Protein AF-A0A968J4A1-F1 (afdb_monomer)

Radius of gyration: 17.64 Å; Cα contact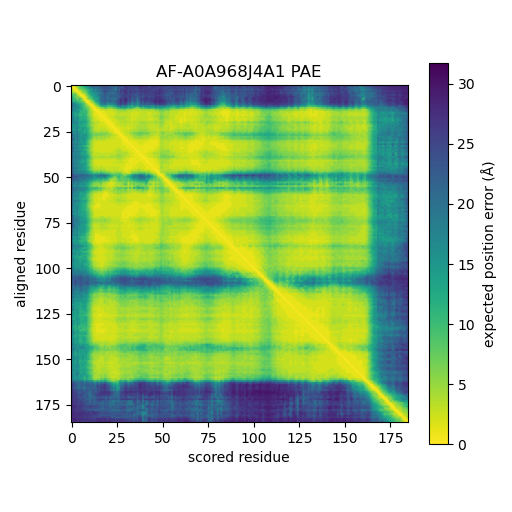s (8 Å, |Δi|>4): 234; chains: 1; bounding box: 52×36×44 Å

Mean predicted aligned error: 10.13 Å

Sequence (185 aa):
MLSPRAEWGGDRHPLVLNTQPALIWRGELGRVELADESTGRIVWSQRVMDKGPLLLSGATLVPGRQYTWLAYDANDLLVHAMAFQVLGGEMRQRMLSLLAERRSEKRSAEPSASESEIQAWERVRHLSQNQLWADVLQEAYRMERPSPSLSRFRQDLEQSLCGDRPPRFSRPLSRALVRSALTKP

pLDDT: mean 76.8, std 19.93, range [27.19, 95.69]

Solvent-accessible surface area (backbone atoms only — not comparable to full-atom values): 11066 Å² total; per-residue (Å²): 135,91,67,80,82,78,77,82,79,62,103,65,65,52,46,25,73,53,43,49,50,49,48,74,61,79,85,85,49,31,32,40,35,33,28,35,64,90,75,53,42,75,73,42,76,45,72,46,87,69,98,61,54,69,44,70,46,90,48,81,52,62,63,59,40,47,34,30,43,37,33,17,30,83,84,71,46,80,76,47,76,49,60,31,31,30,43,32,71,68,66,36,51,52,52,53,49,58,55,48,52,62,51,62,78,65,63,55,98,74,65,50,76,68,54,52,51,53,55,40,53,52,49,31,52,57,30,51,77,69,59,18,54,44,45,24,49,49,54,64,63,68,50,94,78,60,54,74,67,54,48,49,50,49,52,52,48,52,48,70,76,62,42,100,64,81,81,79,82,87,68,82,78,59,75,66,55,65,57,61,77,73,63,76,136

Nearest PDB structures (foldseek):
  4mzr-assembly1_B  TM=3.279E-01  e=2.176E-01  Homo sapiens
  7v97-assembly4_D  TM=3.575E-01  e=5.463E-01  Homo sapiens
  2rmn-assembly1_A  TM=3.524E-01  e=1.458E+00  Homo sapiens
  8iff-assembly1_B  TM=1.863E-01  e=1.073E+00  Arabidopsis thaliana

Secondary structure (DSSP, 8-state):
---GGGS--SS-PPEE--SS-EEE--S--SEEEEEETTTTEEEEEEE--S--SEEE--S-PPTT-EEEEEEE-TTS-EEEEEEEEE--HHHHHHHHHHHHHHHHHT--SS--HHHHHHHHHHHHHHHHHTT-HHHHHHHHHT-SS--HHHHHHHHHHHHHHH-S------SPPPHHHHHHSS---

Structure (mmCIF, N/CA/C/O backbone):
data_AF-A0A968J4A1-F1
#
_entry.id   AF-A0A968J4A1-F1
#
loop_
_atom_site.group_PDB
_atom_site.id
_atom_site.type_symbol
_atom_site.label_atom_id
_atom_site.label_alt_id
_atom_site.label_comp_id
_atom_site.label_asym_id
_atom_site.label_entity_id
_atom_site.label_seq_id
_atom_site.pdbx_PDB_ins_code
_atom_site.Cartn_x
_atom_site.Cartn_y
_atom_site.Cartn_z
_atom_site.occupancy
_atom_site.B_iso_or_equiv
_atom_site.auth_seq_id
_atom_site.auth_comp_id
_atom_site.auth_asym_id
_atom_site.auth_atom_id
_atom_site.pdbx_PDB_model_num
ATOM 1 N N . MET A 1 1 ? 22.705 -7.795 -0.600 1.00 27.19 1 MET A N 1
ATOM 2 C CA . MET A 1 1 ? 21.453 -8.560 -0.770 1.00 27.19 1 MET A CA 1
ATOM 3 C C . MET A 1 1 ? 20.525 -8.117 0.356 1.00 27.19 1 MET A C 1
ATOM 5 O O . MET A 1 1 ? 20.777 -8.470 1.497 1.00 27.19 1 MET A O 1
ATOM 9 N N . LEU A 1 2 ? 19.586 -7.205 0.084 1.00 31.02 2 LEU A N 1
ATOM 10 C CA . LEU A 1 2 ? 18.677 -6.670 1.107 1.00 31.02 2 LEU A CA 1
ATOM 11 C C . LEU A 1 2 ? 17.545 -7.684 1.281 1.00 31.02 2 LEU A C 1
ATOM 13 O O . LEU A 1 2 ? 16.684 -7.795 0.417 1.00 31.02 2 LEU A O 1
ATOM 17 N N . SER A 1 3 ? 17.620 -8.493 2.336 1.00 27.34 3 SER A N 1
ATOM 18 C CA . SER A 1 3 ? 16.594 -9.485 2.650 1.00 27.34 3 SER A CA 1
ATOM 19 C C . SER A 1 3 ? 15.497 -8.801 3.471 1.00 27.34 3 SER A C 1
ATOM 21 O O . SER A 1 3 ? 15.806 -8.304 4.555 1.00 27.34 3 SER A O 1
ATOM 23 N N . PRO A 1 4 ? 14.232 -8.765 3.015 1.00 37.78 4 PRO A N 1
ATOM 24 C CA . PRO A 1 4 ? 13.167 -8.026 3.695 1.00 37.78 4 PRO A CA 1
ATOM 25 C C . PRO A 1 4 ? 12.853 -8.546 5.103 1.00 37.78 4 PRO A C 1
ATOM 27 O O . PRO A 1 4 ? 12.205 -7.864 5.877 1.00 37.78 4 PRO A O 1
ATOM 30 N N . ARG A 1 5 ? 13.293 -9.757 5.457 1.00 35.16 5 ARG A N 1
ATOM 31 C CA . ARG A 1 5 ? 12.788 -10.527 6.603 1.00 35.16 5 ARG A CA 1
ATOM 32 C C . ARG A 1 5 ? 13.166 -9.994 7.995 1.00 35.16 5 ARG A C 1
ATOM 34 O O . ARG A 1 5 ? 12.530 -10.398 8.961 1.00 35.16 5 ARG A O 1
ATOM 41 N N . ALA A 1 6 ? 14.189 -9.148 8.119 1.00 30.20 6 ALA A N 1
ATOM 42 C CA . ALA A 1 6 ? 14.772 -8.785 9.420 1.00 30.20 6 ALA A CA 1
ATOM 43 C C . ALA A 1 6 ? 14.120 -7.568 10.109 1.00 30.20 6 ALA A C 1
ATOM 45 O O . ALA A 1 6 ? 14.329 -7.374 11.301 1.00 30.20 6 ALA A O 1
ATOM 46 N N . GLU A 1 7 ? 13.321 -6.766 9.398 1.00 36.09 7 GLU A N 1
ATOM 47 C CA . GLU A 1 7 ? 12.904 -5.433 9.881 1.00 36.09 7 GLU A CA 1
ATOM 48 C C . GLU A 1 7 ? 11.422 -5.328 10.282 1.00 36.09 7 GLU A C 1
ATOM 50 O O . GLU A 1 7 ? 10.957 -4.267 10.681 1.00 36.09 7 GLU A O 1
ATOM 55 N N . TRP A 1 8 ? 10.680 -6.438 10.243 1.00 48.16 8 TRP A N 1
ATOM 56 C CA . TRP A 1 8 ? 9.240 -6.487 10.558 1.00 48.16 8 TRP A CA 1
ATOM 57 C C . TRP A 1 8 ? 8.949 -6.684 12.058 1.00 48.16 8 TRP A C 1
ATOM 59 O O . TRP A 1 8 ? 7.804 -6.903 12.447 1.00 48.16 8 TRP A O 1
ATOM 69 N N . GLY A 1 9 ? 9.985 -6.656 12.904 1.00 33.44 9 GLY A N 1
ATOM 70 C CA . GLY A 1 9 ? 9.908 -6.907 14.344 1.00 33.44 9 GLY A CA 1
ATOM 71 C C . GLY A 1 9 ? 10.102 -5.640 15.173 1.00 33.44 9 GLY A C 1
ATOM 72 O O . GLY A 1 9 ? 11.205 -5.362 15.633 1.00 33.44 9 GLY A O 1
ATOM 73 N N . GLY A 1 10 ? 9.024 -4.895 15.392 1.00 35.62 10 GLY A N 1
ATOM 74 C CA . GLY A 1 10 ? 8.938 -3.825 16.384 1.00 35.62 10 GLY A CA 1
ATOM 75 C C . GLY A 1 10 ? 7.514 -3.280 16.436 1.00 35.62 10 GLY A C 1
ATOM 76 O O . GLY A 1 10 ? 6.835 -3.291 15.417 1.00 35.62 10 GLY A O 1
ATOM 77 N N . ASP A 1 11 ? 7.060 -2.813 17.599 1.00 45.50 11 ASP A N 1
ATOM 78 C CA . ASP A 1 11 ? 5.698 -2.330 17.913 1.00 45.50 11 ASP A CA 1
ATOM 79 C C . ASP A 1 11 ? 5.214 -1.087 17.114 1.00 45.50 11 ASP A C 1
ATOM 81 O O . ASP A 1 11 ? 4.488 -0.237 17.634 1.00 45.50 11 ASP A O 1
ATOM 85 N N . ARG A 1 12 ? 5.629 -0.914 15.854 1.00 58.12 12 ARG A N 1
ATOM 86 C CA . ARG A 1 12 ? 5.319 0.247 15.014 1.00 58.12 12 ARG A CA 1
ATOM 87 C C . ARG A 1 12 ? 4.441 -0.171 13.838 1.00 58.12 12 ARG A C 1
ATOM 89 O O . ARG A 1 12 ? 4.786 -1.074 13.085 1.00 58.12 12 ARG A O 1
ATOM 96 N N . HIS A 1 13 ? 3.311 0.514 13.677 1.00 74.31 13 HIS A N 1
ATOM 97 C CA . HIS A 1 13 ? 2.453 0.377 12.501 1.00 74.31 13 HIS A CA 1
ATOM 98 C C . HIS A 1 13 ? 3.244 0.706 11.222 1.00 74.31 13 HIS A C 1
ATOM 100 O O . HIS A 1 13 ? 4.021 1.668 11.242 1.00 74.31 13 HIS A O 1
ATOM 106 N N . PRO A 1 14 ? 3.038 -0.030 10.112 1.00 86.75 14 PRO A N 1
ATOM 107 C CA . PRO A 1 14 ? 3.578 0.333 8.810 1.00 86.75 14 PRO A CA 1
ATOM 108 C C . PRO A 1 14 ? 3.298 1.800 8.467 1.00 86.75 14 PRO A C 1
ATOM 110 O O . PRO A 1 14 ? 2.195 2.310 8.687 1.00 86.75 14 PRO A O 1
ATOM 113 N N . LEU A 1 15 ? 4.308 2.474 7.922 1.00 91.50 15 LEU A N 1
ATOM 114 C CA . LEU A 1 15 ? 4.208 3.855 7.463 1.00 91.50 15 LEU A CA 1
ATOM 115 C C . LEU A 1 15 ? 3.952 3.878 5.958 1.00 91.50 15 LEU A C 1
ATOM 117 O O . LEU A 1 15 ? 4.540 3.098 5.210 1.00 91.50 15 LEU A O 1
ATOM 121 N N . VAL A 1 16 ? 3.091 4.795 5.522 1.00 92.69 16 VAL A N 1
ATOM 122 C CA . VAL A 1 16 ? 2.756 4.977 4.107 1.00 92.69 16 VAL A CA 1
ATOM 123 C C . VAL A 1 16 ? 2.890 6.443 3.722 1.00 92.69 16 VAL A C 1
ATOM 125 O O . VAL A 1 16 ? 2.359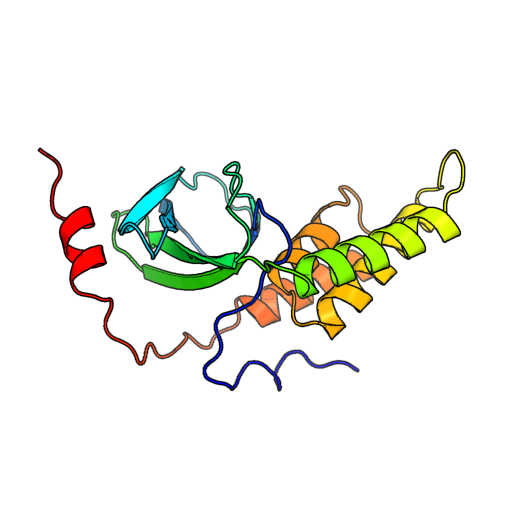 7.323 4.396 1.00 92.69 16 VAL A O 1
ATOM 128 N N . LEU A 1 17 ? 3.600 6.736 2.638 1.00 93.50 17 LEU A N 1
ATOM 129 C CA . LEU A 1 17 ? 3.745 8.095 2.125 1.00 93.50 17 LEU A CA 1
ATOM 130 C C . LEU A 1 17 ? 2.558 8.493 1.239 1.00 93.50 17 LEU A C 1
ATOM 132 O O . LEU A 1 17 ? 2.084 9.629 1.318 1.00 93.50 17 LEU A O 1
ATOM 136 N N . ASN A 1 18 ? 2.056 7.592 0.403 1.00 90.94 18 ASN A N 1
ATOM 137 C CA . ASN A 1 18 ? 0.960 7.878 -0.504 1.00 90.94 18 ASN A CA 1
ATOM 138 C C . ASN A 1 18 ? -0.356 8.043 0.269 1.00 90.94 18 ASN A C 1
ATOM 140 O O . ASN A 1 18 ? -0.701 7.265 1.156 1.00 90.94 18 ASN A O 1
ATOM 144 N N . THR A 1 19 ? -1.113 9.076 -0.085 1.00 93.00 19 THR A N 1
ATOM 145 C CA . THR A 1 19 ? -2.461 9.306 0.439 1.00 93.00 19 THR A CA 1
ATOM 146 C C . THR A 1 19 ? -3.499 8.397 -0.205 1.00 93.00 19 THR A C 1
ATOM 148 O O . THR A 1 19 ? -4.624 8.374 0.258 1.00 93.00 19 THR A O 1
ATOM 151 N N . GLN A 1 20 ? -3.160 7.657 -1.255 1.00 91.44 20 GLN A N 1
ATOM 152 C CA . GLN A 1 20 ? -4.000 6.618 -1.850 1.00 91.44 20 GLN A CA 1
ATOM 153 C C . GLN A 1 20 ? -3.255 5.286 -1.748 1.00 91.44 20 GLN A C 1
ATOM 155 O O . GLN A 1 20 ? -2.664 4.855 -2.735 1.00 91.44 20 GLN A O 1
ATOM 160 N N . PRO A 1 21 ? -3.153 4.684 -0.549 1.00 88.75 21 PRO A N 1
ATOM 161 C CA . PRO A 1 21 ? -2.364 3.479 -0.319 1.00 88.75 21 PRO A CA 1
ATOM 162 C C . PRO A 1 21 ? -2.856 2.286 -1.140 1.00 88.75 21 PRO A C 1
ATOM 164 O O . PRO A 1 21 ? -4.025 2.188 -1.518 1.00 88.75 21 PRO A O 1
ATOM 167 N N . ALA A 1 22 ? -1.934 1.355 -1.381 1.00 87.75 22 ALA A N 1
ATOM 168 C CA . ALA A 1 22 ? -2.232 0.100 -2.041 1.00 87.75 22 ALA A CA 1
ATOM 169 C C . ALA A 1 22 ? -2.239 -1.028 -1.023 1.00 87.75 22 ALA A C 1
ATOM 171 O O . ALA A 1 22 ? -1.423 -1.046 -0.099 1.00 87.75 22 ALA A O 1
ATOM 172 N N . LEU A 1 23 ? -3.127 -1.984 -1.243 1.00 88.19 23 LEU A N 1
ATOM 173 C CA . LEU A 1 23 ? -3.147 -3.256 -0.553 1.00 88.19 23 LEU A CA 1
ATOM 174 C C . LEU A 1 23 ? -2.705 -4.341 -1.529 1.00 88.19 23 LEU A C 1
ATOM 176 O O . LEU A 1 23 ? -3.210 -4.400 -2.649 1.00 88.19 23 LEU A O 1
ATOM 180 N N . ILE A 1 24 ? -1.785 -5.196 -1.083 1.00 86.75 24 ILE A N 1
ATOM 181 C CA . ILE A 1 24 ? -1.479 -6.456 -1.755 1.00 86.75 24 ILE A CA 1
ATOM 182 C C . ILE A 1 24 ? -2.097 -7.621 -0.995 1.00 86.75 24 ILE A C 1
ATOM 184 O O . ILE A 1 24 ? -2.083 -7.623 0.237 1.00 86.75 24 ILE A O 1
ATOM 188 N N . TRP A 1 25 ? -2.639 -8.603 -1.710 1.00 85.50 25 TRP A N 1
ATOM 189 C CA . TRP A 1 25 ? -3.164 -9.817 -1.093 1.00 85.50 25 TRP A CA 1
ATOM 190 C C . TRP A 1 25 ? -2.934 -11.049 -1.964 1.00 85.50 25 TRP A C 1
ATOM 192 O O . TRP A 1 25 ? -2.644 -10.966 -3.158 1.00 85.50 25 TRP A O 1
ATOM 202 N N . ARG A 1 26 ? -3.083 -12.215 -1.336 1.00 80.00 26 ARG A N 1
ATOM 203 C CA . ARG A 1 26 ? -3.069 -13.522 -1.987 1.00 80.00 26 ARG A CA 1
ATOM 204 C C . ARG A 1 26 ? -4.257 -14.333 -1.477 1.00 80.00 26 ARG A C 1
ATOM 206 O O . ARG A 1 26 ? -4.573 -14.277 -0.292 1.00 80.00 26 ARG A O 1
ATOM 213 N N . GLY A 1 27 ? -4.882 -15.096 -2.367 1.00 80.00 27 GLY A N 1
ATOM 214 C CA . GLY A 1 27 ? -6.096 -15.855 -2.068 1.00 80.00 27 GLY A CA 1
ATOM 215 C C . GLY A 1 27 ? -7.368 -15.104 -2.453 1.00 80.00 27 GLY A C 1
ATOM 216 O O . GLY A 1 27 ? -7.327 -14.122 -3.196 1.00 80.00 27 GLY A O 1
ATOM 217 N N . GLU A 1 28 ? -8.503 -15.603 -1.977 1.00 82.62 28 GLU A N 1
ATOM 218 C CA . GLU A 1 28 ? -9.819 -15.066 -2.313 1.00 82.62 28 GLU A CA 1
ATOM 219 C C . GLU A 1 28 ? -10.291 -14.090 -1.232 1.00 82.62 28 GLU A C 1
ATOM 221 O O . GLU A 1 28 ? -10.274 -14.404 -0.043 1.00 82.62 28 GLU A O 1
ATOM 226 N N . LEU A 1 29 ? -10.712 -12.901 -1.662 1.00 88.00 29 LEU A N 1
ATOM 227 C CA . LEU A 1 29 ? -11.368 -11.897 -0.830 1.00 88.00 29 LEU A CA 1
ATOM 228 C C . LEU A 1 29 ? -12.726 -11.583 -1.450 1.00 88.00 29 LEU A C 1
ATOM 230 O O . LEU A 1 29 ? -12.836 -11.502 -2.669 1.00 88.00 29 LEU A O 1
ATOM 234 N N . GLY A 1 30 ? -13.744 -11.382 -0.617 1.00 90.50 30 GLY A N 1
ATOM 235 C CA . GLY A 1 30 ? -15.054 -10.903 -1.058 1.00 90.50 30 GLY A CA 1
ATOM 236 C C . GLY A 1 30 ? -15.152 -9.378 -1.024 1.00 90.50 30 GLY A C 1
ATOM 237 O O . GLY A 1 30 ? -15.691 -8.752 -1.942 1.00 90.50 30 GLY A O 1
ATOM 238 N N . ARG A 1 31 ? -14.601 -8.749 0.020 1.00 92.75 31 ARG A N 1
ATOM 239 C CA . ARG A 1 31 ? -14.638 -7.293 0.209 1.00 92.75 31 ARG A CA 1
ATOM 240 C C . ARG A 1 31 ? -13.406 -6.800 0.951 1.00 92.75 31 ARG A C 1
ATOM 242 O O . ARG A 1 31 ? -12.905 -7.465 1.852 1.00 92.75 31 ARG A O 1
ATOM 249 N N . VAL A 1 32 ? -12.965 -5.597 0.611 1.00 93.31 32 VAL A N 1
ATOM 250 C CA . VAL A 1 32 ? -11.973 -4.850 1.379 1.00 93.31 32 VAL A CA 1
ATOM 251 C C . VAL A 1 32 ? -12.557 -3.499 1.755 1.00 93.31 32 VAL A C 1
ATOM 253 O O . VAL A 1 32 ? -13.199 -2.837 0.941 1.00 93.31 32 VAL A O 1
ATOM 256 N N . GLU A 1 33 ? -12.322 -3.087 2.992 1.00 95.06 33 GLU A N 1
ATOM 257 C CA . GLU A 1 33 ? -12.721 -1.789 3.514 1.00 95.06 33 GLU A CA 1
ATOM 258 C C . GLU A 1 33 ? -11.540 -1.074 4.151 1.00 95.06 33 GLU A C 1
ATOM 260 O O . GLU A 1 33 ? -10.587 -1.693 4.622 1.00 95.06 33 GLU A O 1
ATOM 265 N N . LEU A 1 34 ? -11.628 0.248 4.179 1.00 95.12 34 LEU A N 1
ATOM 266 C CA . LEU A 1 34 ? -10.669 1.109 4.836 1.00 95.12 34 LEU A CA 1
ATOM 267 C C . LEU A 1 34 ? -11.383 1.912 5.915 1.00 95.12 34 LEU A C 1
ATOM 269 O O . LEU A 1 34 ? -12.310 2.671 5.621 1.00 95.12 34 LEU A O 1
ATOM 273 N N . ALA A 1 35 ? -10.939 1.754 7.156 1.00 95.12 35 ALA A N 1
ATOM 274 C CA . ALA A 1 35 ? -11.481 2.452 8.311 1.00 95.12 35 ALA A CA 1
ATOM 275 C C . ALA A 1 35 ? -10.534 3.566 8.769 1.00 95.12 35 ALA A C 1
ATOM 277 O O . ALA A 1 35 ? -9.326 3.360 8.850 1.00 95.12 35 ALA A O 1
ATOM 278 N N . ASP A 1 36 ? -11.077 4.737 9.098 1.00 94.81 36 ASP A N 1
ATOM 279 C CA . ASP A 1 36 ? -10.355 5.788 9.822 1.00 94.81 36 ASP A CA 1
ATOM 280 C C . ASP A 1 36 ? -10.398 5.472 11.321 1.00 94.81 36 ASP A C 1
ATOM 282 O O . ASP A 1 36 ? -11.471 5.503 11.929 1.00 94.81 36 ASP A O 1
ATOM 286 N N . GLU A 1 37 ? -9.244 5.190 11.930 1.00 91.75 37 GLU A N 1
ATOM 287 C CA . GLU A 1 37 ? -9.181 4.744 13.328 1.00 91.75 37 GLU A CA 1
ATOM 288 C C . GLU A 1 37 ? -9.631 5.814 14.323 1.00 91.75 37 GLU A C 1
ATOM 290 O O . GLU A 1 37 ? -10.171 5.492 15.381 1.00 91.75 37 GLU A O 1
ATOM 295 N N . SER A 1 38 ? -9.463 7.093 13.981 1.00 89.94 38 SER A N 1
ATOM 296 C CA . SER A 1 38 ? -9.843 8.188 14.876 1.00 89.94 38 SER A CA 1
ATOM 297 C C . SER A 1 38 ? -11.355 8.384 14.959 1.00 89.94 38 SER A C 1
ATOM 299 O O . SER A 1 38 ? -11.859 8.874 15.967 1.00 89.94 38 SER A O 1
ATOM 301 N N . THR A 1 39 ? -12.085 8.002 13.907 1.00 92.69 39 THR A N 1
ATOM 302 C CA . THR A 1 39 ? -13.549 8.156 13.841 1.00 92.69 39 THR A CA 1
ATOM 303 C C . THR A 1 39 ? -14.302 6.830 13.908 1.00 92.69 39 THR A C 1
ATOM 305 O O . THR A 1 39 ? -15.509 6.829 14.140 1.00 92.69 39 THR A O 1
ATOM 308 N N . GLY A 1 40 ? -13.621 5.705 13.673 1.00 89.94 40 GLY A N 1
ATOM 309 C CA . GLY A 1 40 ? -14.225 4.381 13.523 1.00 89.94 40 GLY A CA 1
ATOM 310 C C . GLY A 1 40 ? -15.087 4.221 12.264 1.00 89.94 40 GLY A C 1
ATOM 311 O O . GLY A 1 40 ? -15.821 3.238 12.152 1.00 89.94 40 GLY A O 1
ATOM 312 N N . ARG A 1 41 ? -15.052 5.188 11.335 1.00 94.81 41 ARG A N 1
ATOM 313 C CA . ARG A 1 41 ? -15.882 5.187 10.123 1.00 94.81 41 ARG A CA 1
ATOM 314 C C . ARG A 1 41 ? -15.158 4.508 8.969 1.00 94.81 41 ARG A C 1
ATOM 316 O O . ARG A 1 41 ? -13.968 4.733 8.759 1.00 94.81 41 ARG A O 1
ATOM 323 N N . ILE A 1 42 ? -15.914 3.758 8.173 1.00 95.50 42 ILE A N 1
ATOM 324 C CA . ILE A 1 42 ? -15.457 3.271 6.873 1.00 95.50 42 ILE A CA 1
ATOM 325 C C . ILE A 1 42 ? -15.390 4.459 5.912 1.00 95.50 42 ILE A C 1
ATOM 327 O O . ILE A 1 42 ? -16.398 5.121 5.660 1.00 95.50 42 ILE A O 1
ATOM 331 N N . VAL A 1 43 ? -14.191 4.749 5.411 1.00 95.12 43 VAL A N 1
ATOM 332 C CA . VAL A 1 43 ? -13.928 5.832 4.450 1.00 95.12 43 VAL A CA 1
ATOM 333 C C . VAL A 1 43 ? -13.881 5.329 3.010 1.00 95.12 43 VAL A C 1
ATOM 335 O O . VAL A 1 43 ? -13.974 6.124 2.078 1.00 95.12 43 VAL A O 1
ATOM 338 N N . TRP A 1 44 ? -13.750 4.016 2.821 1.00 95.31 44 TRP A N 1
ATOM 339 C CA . TRP A 1 44 ? -13.741 3.375 1.513 1.00 95.31 44 TRP A CA 1
ATOM 340 C C . TRP A 1 44 ? -14.110 1.893 1.628 1.00 95.31 44 TRP A C 1
ATOM 342 O O . TRP A 1 44 ? -13.763 1.248 2.614 1.00 95.31 44 TRP A O 1
ATOM 352 N N . SER A 1 45 ? -14.805 1.354 0.627 1.00 93.38 45 SER A N 1
ATOM 353 C CA . SER A 1 45 ? -15.221 -0.050 0.571 1.00 93.38 45 SER A CA 1
ATOM 354 C C . SER A 1 45 ? -15.294 -0.502 -0.884 1.00 93.38 45 SER A C 1
ATOM 356 O O . SER A 1 45 ? -15.824 0.221 -1.731 1.00 93.38 45 SER A O 1
ATOM 358 N N . GLN A 1 46 ? -14.765 -1.686 -1.180 1.00 91.38 46 GLN A N 1
ATOM 359 C CA . GLN A 1 46 ? -14.812 -2.287 -2.508 1.00 91.38 46 GLN A CA 1
ATOM 360 C C . GLN A 1 46 ? -15.029 -3.795 -2.408 1.00 91.38 46 GLN A C 1
ATOM 362 O O . GLN A 1 46 ? -14.320 -4.496 -1.685 1.00 91.38 46 GLN A O 1
ATOM 367 N N . ARG A 1 47 ? -15.987 -4.310 -3.187 1.00 90.75 47 ARG A N 1
ATOM 368 C CA . ARG A 1 47 ? -16.067 -5.747 -3.460 1.00 90.75 47 ARG A CA 1
ATOM 369 C C . ARG A 1 47 ? -14.943 -6.153 -4.399 1.00 90.75 47 ARG A C 1
ATOM 371 O O . ARG A 1 47 ? -14.743 -5.523 -5.437 1.00 90.75 47 ARG A O 1
ATOM 378 N N . VAL A 1 48 ? -14.237 -7.209 -4.028 1.00 87.25 48 VAL A N 1
ATOM 379 C CA . VAL A 1 48 ? -13.120 -7.739 -4.803 1.00 87.25 48 VAL A CA 1
ATOM 380 C C . VAL A 1 48 ? -13.676 -8.836 -5.704 1.00 87.25 48 VAL A C 1
ATOM 382 O O . VAL A 1 48 ? -13.980 -9.930 -5.252 1.00 87.25 48 VAL A O 1
ATOM 385 N N . MET A 1 49 ? -13.893 -8.495 -6.974 1.00 74.12 49 MET A N 1
ATOM 386 C CA . MET A 1 49 ? -14.389 -9.430 -7.998 1.00 74.12 49 MET A CA 1
AT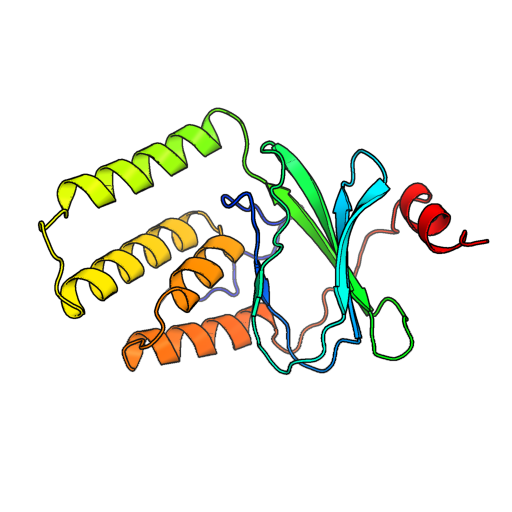OM 387 C C . MET A 1 49 ? -13.238 -10.068 -8.792 1.00 74.12 49 MET A C 1
ATOM 389 O O . MET A 1 49 ? -13.399 -11.147 -9.357 1.00 74.12 49 MET A O 1
ATOM 393 N N . ASP A 1 50 ? -12.074 -9.410 -8.809 1.00 63.69 50 ASP A N 1
ATOM 394 C CA . ASP A 1 50 ? -10.941 -9.765 -9.660 1.00 63.69 50 ASP A CA 1
ATOM 395 C C . ASP A 1 50 ? -9.793 -10.401 -8.872 1.00 63.69 50 ASP A C 1
ATOM 397 O O . ASP A 1 50 ? -9.492 -10.035 -7.734 1.00 63.69 50 ASP A O 1
ATOM 401 N N . LYS A 1 51 ? -9.085 -11.319 -9.537 1.00 61.84 51 LYS A N 1
ATOM 402 C CA . LYS A 1 51 ? -7.853 -11.957 -9.051 1.00 61.84 51 LYS A CA 1
ATOM 403 C C . LYS A 1 51 ? -6.639 -11.087 -9.392 1.00 61.84 51 LYS A C 1
ATOM 405 O O . LYS A 1 51 ? -5.789 -11.480 -10.186 1.00 61.84 51 LYS A O 1
ATOM 410 N N . GLY A 1 52 ? -6.593 -9.870 -8.863 1.00 65.12 52 GLY A N 1
ATOM 411 C CA . GLY A 1 52 ? -5.420 -8.997 -8.959 1.00 65.12 52 GLY A CA 1
ATOM 412 C C . GLY A 1 52 ? -4.613 -9.045 -7.665 1.00 65.12 52 GLY A C 1
ATOM 413 O O . GLY A 1 52 ? -5.211 -9.195 -6.611 1.00 65.12 52 GLY A O 1
ATOM 414 N N . PRO A 1 53 ? -3.279 -8.911 -7.685 1.00 70.38 53 PRO A N 1
ATOM 415 C CA . PRO A 1 53 ? -2.521 -8.849 -6.445 1.00 70.38 53 PRO A CA 1
ATOM 416 C C . PRO A 1 53 ? -2.598 -7.462 -5.801 1.00 70.38 53 PRO A C 1
ATOM 418 O O . PRO A 1 53 ? -2.209 -7.342 -4.657 1.00 70.38 53 PRO A O 1
ATOM 421 N N . LEU A 1 54 ? -3.054 -6.407 -6.493 1.00 77.12 54 LEU A N 1
ATOM 422 C CA . LEU A 1 54 ? -2.969 -5.024 -6.012 1.00 77.12 54 LEU A CA 1
ATOM 423 C C . LEU A 1 54 ? -4.317 -4.301 -6.065 1.00 77.12 54 LEU A C 1
ATOM 425 O O . LEU A 1 54 ? -4.988 -4.295 -7.094 1.00 77.12 54 LEU A O 1
ATOM 429 N N . LEU A 1 55 ? -4.673 -3.646 -4.963 1.00 81.88 55 LEU A N 1
ATOM 430 C CA . LEU A 1 55 ? -5.882 -2.846 -4.809 1.00 81.88 55 LEU A CA 1
ATOM 431 C C . LEU A 1 55 ? -5.477 -1.434 -4.417 1.00 81.88 55 LEU A C 1
ATOM 433 O O . LEU A 1 55 ? -4.797 -1.250 -3.410 1.00 81.88 55 LEU A O 1
ATOM 437 N N . LEU A 1 56 ? -5.887 -0.437 -5.195 1.00 81.88 56 LEU A N 1
ATOM 438 C CA . LEU A 1 56 ? -5.669 0.968 -4.862 1.00 81.88 56 LEU A CA 1
ATOM 439 C C . LEU A 1 56 ? -6.912 1.519 -4.175 1.00 81.88 56 LEU A C 1
ATOM 441 O O . LEU A 1 56 ? -8.008 1.454 -4.735 1.00 81.88 56 LEU A O 1
ATOM 445 N N . SER A 1 57 ? -6.747 2.119 -2.994 1.00 73.12 57 SER A N 1
ATOM 446 C CA . SER A 1 57 ? -7.837 2.904 -2.428 1.00 73.12 57 SER A CA 1
ATOM 447 C C . SER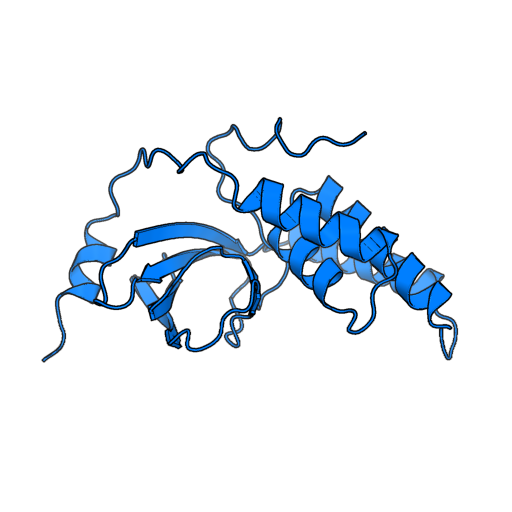 A 1 57 ? -8.024 4.149 -3.296 1.00 73.12 57 SER A C 1
ATOM 449 O O . SER A 1 57 ? -7.185 5.047 -3.284 1.00 73.12 57 SER A O 1
ATOM 451 N N . GLY A 1 58 ? -9.139 4.256 -4.017 1.00 79.12 58 GLY A N 1
ATOM 452 C CA . GLY A 1 58 ? -9.515 5.510 -4.690 1.00 79.12 58 GLY A CA 1
ATOM 453 C C . GLY A 1 58 ? -9.786 6.669 -3.713 1.00 79.12 58 GLY A C 1
ATOM 454 O O . GLY A 1 58 ? -9.999 7.802 -4.136 1.00 79.12 58 GLY A O 1
ATOM 455 N N . ALA A 1 59 ? -9.793 6.396 -2.403 1.00 87.81 59 ALA A N 1
ATOM 456 C CA . ALA A 1 59 ? -9.935 7.389 -1.351 1.00 87.81 59 ALA A CA 1
ATOM 457 C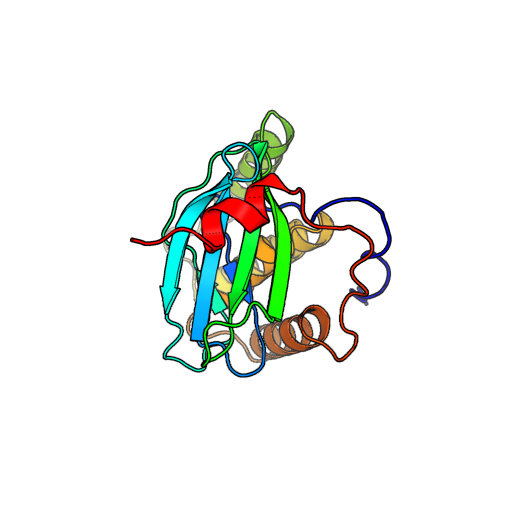 C . ALA A 1 59 ? -8.613 8.104 -1.050 1.00 87.81 59 ALA A C 1
ATOM 459 O O . ALA A 1 59 ? -7.586 7.473 -0.805 1.00 87.81 59 ALA A O 1
ATOM 460 N N . THR A 1 60 ? -8.669 9.434 -0.997 1.00 92.75 60 THR A N 1
ATOM 461 C CA . THR A 1 60 ? -7.547 10.276 -0.574 1.00 92.75 60 THR A CA 1
ATOM 462 C C . THR A 1 60 ? -7.545 10.417 0.945 1.00 92.75 60 THR A C 1
ATOM 464 O O . THR A 1 60 ? -8.425 11.046 1.531 1.00 92.75 60 THR A O 1
ATOM 467 N N . LEU A 1 61 ? -6.538 9.833 1.581 1.00 94.69 61 LEU A N 1
ATOM 468 C CA . LEU A 1 61 ? -6.335 9.826 3.023 1.00 94.69 61 LEU A CA 1
ATOM 469 C C . LEU A 1 61 ? -5.603 11.069 3.513 1.00 94.69 61 LEU A C 1
ATOM 471 O O . LEU A 1 61 ? -4.856 11.720 2.783 1.00 94.69 61 LEU A O 1
ATOM 475 N N . VAL A 1 62 ? -5.799 11.376 4.792 1.00 95.69 62 VAL A N 1
ATOM 476 C CA . VAL A 1 62 ? -5.223 12.556 5.430 1.00 95.69 62 VAL A CA 1
ATOM 477 C C . VAL A 1 62 ? -3.853 12.205 6.020 1.00 95.69 62 VAL A C 1
ATOM 479 O O . VAL A 1 62 ? -3.756 11.283 6.836 1.00 95.69 62 VAL A O 1
ATOM 482 N N . PRO A 1 63 ? -2.790 12.948 5.666 1.00 95.50 63 PRO A N 1
ATOM 483 C CA . PRO A 1 63 ? -1.478 12.809 6.284 1.00 95.50 63 PRO A CA 1
ATOM 484 C C . PRO A 1 63 ? -1.505 12.876 7.813 1.00 95.50 63 PRO A C 1
ATOM 486 O O . PRO A 1 63 ? -2.216 13.684 8.404 1.00 95.50 63 PRO A O 1
ATOM 489 N N . GLY A 1 64 ? -0.687 12.050 8.458 1.00 93.44 64 GLY A N 1
ATOM 490 C CA . GLY A 1 64 ? -0.561 11.965 9.913 1.00 93.44 64 GLY A CA 1
ATOM 491 C C . GLY A 1 64 ? -1.603 11.073 10.590 1.00 93.44 64 GLY A C 1
ATOM 492 O O . GLY A 1 64 ? -1.402 10.719 11.752 1.00 93.44 64 GLY A O 1
ATOM 493 N N . ARG A 1 65 ? -2.677 10.676 9.895 1.00 94.12 65 ARG A N 1
ATOM 494 C CA . ARG A 1 65 ? -3.750 9.848 10.465 1.00 94.12 65 ARG A CA 1
ATOM 495 C C . ARG A 1 65 ? -3.478 8.351 10.321 1.00 94.12 65 ARG A C 1
ATOM 497 O O . ARG A 1 65 ? -2.712 7.917 9.458 1.00 94.12 65 ARG A O 1
ATOM 504 N N . GLN A 1 66 ? -4.121 7.589 11.201 1.00 94.81 66 GLN A N 1
ATOM 505 C CA . GLN A 1 66 ? -4.084 6.131 11.242 1.00 94.81 66 GLN A CA 1
ATOM 506 C C . GLN A 1 66 ? -5.346 5.545 10.619 1.00 94.81 66 GLN A C 1
ATOM 508 O O . GLN A 1 66 ? -6.449 6.073 10.793 1.00 94.81 66 GLN A O 1
ATOM 513 N N . TYR A 1 67 ? -5.156 4.455 9.890 1.00 95.00 67 TYR A N 1
ATOM 514 C CA . TYR A 1 67 ? -6.204 3.760 9.166 1.00 95.00 67 TYR A CA 1
ATOM 515 C C . TYR A 1 67 ? -6.018 2.254 9.298 1.00 95.00 67 TYR A C 1
ATOM 517 O O . TYR A 1 67 ? -4.896 1.775 9.456 1.00 95.00 67 TYR A O 1
ATOM 525 N N . THR A 1 68 ? -7.108 1.508 9.159 1.00 94.19 68 THR A N 1
ATOM 526 C CA . THR A 1 68 ? -7.082 0.045 9.156 1.00 94.19 68 THR A CA 1
ATOM 527 C C . THR A 1 68 ? -7.653 -0.483 7.851 1.00 94.19 68 THR A C 1
ATOM 529 O O . THR A 1 68 ? -8.793 -0.176 7.498 1.00 94.19 68 THR A O 1
ATOM 532 N N . TRP A 1 69 ? -6.883 -1.317 7.158 1.00 93.38 69 TRP A N 1
ATOM 533 C CA . TRP A 1 69 ? -7.410 -2.199 6.125 1.00 93.38 69 TRP A CA 1
ATOM 534 C C . TRP A 1 69 ? -8.175 -3.347 6.772 1.00 93.38 69 TRP A C 1
ATOM 536 O O . TRP A 1 69 ? -7.626 -4.033 7.631 1.00 93.38 69 TRP A O 1
ATOM 546 N N . LEU A 1 70 ? -9.412 -3.574 6.346 1.00 93.44 70 LEU A N 1
ATOM 547 C CA . LEU A 1 70 ? -10.269 -4.673 6.777 1.00 93.44 70 LEU A CA 1
ATOM 548 C C . LEU A 1 70 ? -10.563 -5.549 5.561 1.00 93.44 70 LEU A C 1
ATOM 550 O O . LEU A 1 70 ? -11.117 -5.065 4.577 1.00 93.44 70 LEU A O 1
ATOM 554 N N . ALA A 1 71 ? -10.184 -6.822 5.610 1.00 91.44 71 ALA A N 1
ATOM 555 C CA . ALA A 1 71 ? -10.404 -7.762 4.518 1.00 91.44 71 ALA A CA 1
ATOM 556 C C . ALA A 1 71 ? -11.402 -8.841 4.937 1.00 91.44 71 ALA A C 1
ATOM 558 O O . ALA A 1 71 ? -11.270 -9.444 6.006 1.00 91.44 71 ALA A O 1
ATOM 559 N N . TYR A 1 72 ? -12.376 -9.085 4.070 1.00 91.50 72 TYR A N 1
ATOM 560 C CA . TYR A 1 72 ? -13.477 -10.010 4.277 1.00 91.50 72 TYR A CA 1
ATOM 561 C C . TYR A 1 72 ? -13.447 -11.112 3.220 1.00 91.50 72 TYR A C 1
ATOM 563 O O . TYR A 1 72 ? -13.101 -10.854 2.063 1.00 91.50 72 TYR A O 1
ATOM 571 N N . ASP A 1 73 ? -13.833 -12.324 3.604 1.00 90.62 73 ASP A N 1
ATOM 572 C CA . ASP A 1 73 ? -14.037 -13.429 2.666 1.00 90.62 73 ASP A CA 1
ATOM 573 C C . ASP A 1 73 ? -15.366 -13.298 1.891 1.00 90.62 73 ASP A C 1
ATOM 575 O O . ASP A 1 73 ? -16.084 -12.299 1.993 1.00 90.62 73 ASP A O 1
ATOM 579 N N . ALA A 1 74 ? -15.692 -14.307 1.081 1.00 89.06 74 ALA A N 1
ATOM 580 C CA . ALA A 1 74 ? -16.917 -14.342 0.282 1.00 89.06 74 ALA A CA 1
ATOM 581 C C . ALA A 1 74 ? -18.214 -14.409 1.117 1.00 89.06 74 ALA A C 1
ATOM 583 O O . ALA A 1 74 ? -19.281 -14.086 0.598 1.00 89.06 74 ALA A O 1
ATOM 584 N N . ASN A 1 75 ? -18.129 -14.799 2.393 1.00 90.94 75 ASN A N 1
ATOM 585 C CA . ASN A 1 75 ? -19.257 -14.875 3.323 1.00 90.94 75 ASN A CA 1
ATOM 586 C C . ASN A 1 75 ? -19.352 -13.628 4.218 1.00 90.94 75 ASN A C 1
ATOM 588 O O . ASN A 1 75 ? -20.046 -13.654 5.235 1.00 90.94 75 ASN A O 1
ATOM 592 N N . ASP A 1 76 ? -18.647 -12.548 3.861 1.00 91.25 76 ASP A N 1
ATOM 593 C CA . ASP A 1 76 ? -18.557 -11.309 4.636 1.00 91.25 76 ASP A CA 1
ATOM 594 C C . ASP A 1 76 ? -17.955 -11.501 6.049 1.00 91.25 76 ASP A C 1
ATOM 596 O O . ASP A 1 76 ? -18.150 -10.661 6.934 1.00 91.25 76 ASP A O 1
ATOM 600 N N . LEU A 1 77 ? -17.168 -12.562 6.276 1.00 92.38 77 LEU A N 1
ATOM 601 C CA . LEU A 1 77 ? -16.429 -12.752 7.526 1.00 92.38 77 LEU A CA 1
ATOM 602 C C . LEU A 1 77 ? -15.098 -12.004 7.46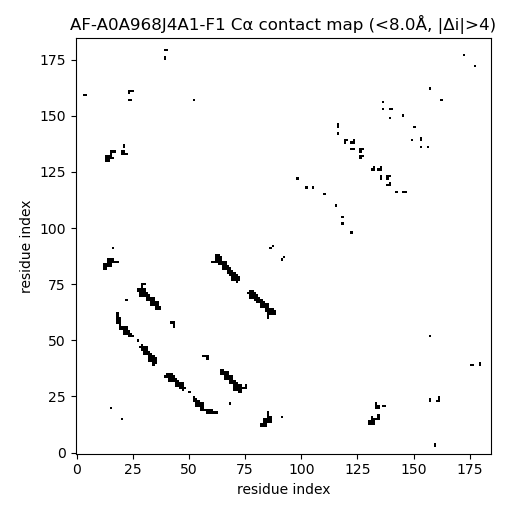9 1.00 92.38 77 LEU A C 1
ATOM 604 O O . LEU A 1 77 ? -14.349 -12.118 6.503 1.00 92.38 77 LEU A O 1
ATOM 608 N N . LEU A 1 78 ? -14.786 -11.244 8.522 1.00 90.69 78 LEU A N 1
ATOM 609 C CA . LEU A 1 78 ? -13.506 -10.546 8.644 1.00 90.69 78 LEU A CA 1
ATOM 610 C C . LEU A 1 78 ? -12.374 -11.571 8.813 1.00 90.69 78 LEU A C 1
ATOM 612 O O . LEU A 1 78 ? -12.299 -12.246 9.839 1.00 90.69 78 LEU A O 1
ATOM 616 N N . VAL A 1 79 ? -11.474 -11.647 7.833 1.00 90.00 79 VAL A N 1
ATOM 617 C CA . VAL A 1 79 ? -10.339 -12.586 7.828 1.00 90.00 79 VAL A CA 1
ATOM 618 C C . VAL A 1 79 ? -9.000 -11.907 8.101 1.00 90.00 79 VAL A C 1
ATOM 620 O O . VAL A 1 79 ? -8.048 -12.563 8.526 1.00 90.00 79 VAL A O 1
ATOM 623 N N . HIS A 1 80 ? -8.909 -10.591 7.889 1.00 89.00 80 HIS A N 1
ATOM 624 C CA . HIS A 1 80 ? -7.690 -9.838 8.161 1.00 89.00 80 HIS A CA 1
ATOM 625 C C . HIS A 1 80 ? -7.972 -8.385 8.543 1.00 89.00 80 HIS A C 1
ATOM 627 O O . HIS A 1 80 ? -8.885 -7.759 8.007 1.00 89.00 80 HIS A O 1
ATOM 633 N N . ALA A 1 81 ? -7.139 -7.836 9.428 1.00 90.31 81 ALA A N 1
ATOM 634 C CA . ALA A 1 81 ? -7.122 -6.418 9.760 1.00 90.31 81 ALA A CA 1
ATOM 635 C C . ALA A 1 81 ? -5.673 -5.925 9.850 1.00 90.31 81 ALA A C 1
ATOM 637 O O . ALA A 1 81 ? -4.872 -6.510 10.574 1.00 90.31 81 ALA A O 1
ATOM 638 N N . MET A 1 82 ? -5.325 -4.854 9.139 1.00 88.75 82 MET A N 1
ATOM 639 C CA . MET A 1 82 ? -3.967 -4.303 9.138 1.00 88.75 82 MET A CA 1
ATOM 640 C C . MET A 1 82 ? -4.004 -2.787 9.307 1.00 88.75 82 MET A C 1
ATOM 642 O O . MET A 1 82 ? -4.445 -2.061 8.417 1.00 88.75 82 MET A O 1
ATOM 646 N N . ALA A 1 83 ? -3.523 -2.318 10.455 1.00 91.56 83 ALA A N 1
ATOM 647 C CA . ALA A 1 83 ? -3.393 -0.900 10.759 1.00 91.56 83 ALA A CA 1
ATOM 648 C C . ALA A 1 83 ? -2.127 -0.308 10.126 1.00 91.56 83 ALA A C 1
ATOM 650 O O . ALA A 1 83 ? -1.093 -0.971 10.064 1.00 91.56 83 ALA A O 1
ATOM 651 N N . PHE A 1 84 ? -2.199 0.943 9.681 1.00 91.88 84 PHE A N 1
ATOM 652 C CA . PHE A 1 84 ? -1.076 1.706 9.142 1.00 91.88 84 PHE A CA 1
ATOM 653 C C . PHE A 1 84 ? -1.256 3.202 9.415 1.00 91.88 84 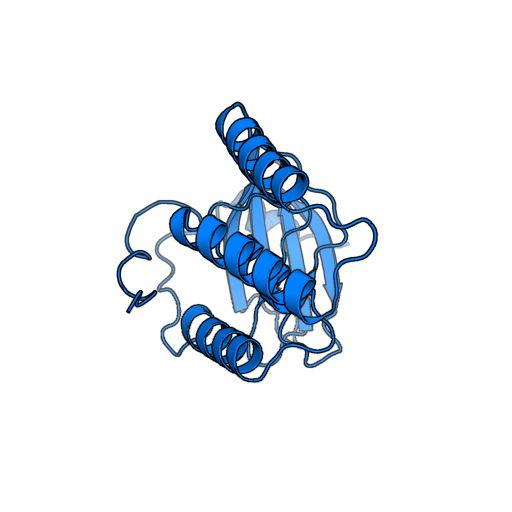PHE A C 1
ATOM 655 O O . PHE A 1 84 ? -2.350 3.673 9.735 1.00 91.88 84 PHE A O 1
ATOM 662 N N . GLN A 1 85 ? -0.178 3.970 9.265 1.00 93.50 85 GLN A N 1
ATOM 663 C CA . GLN A 1 85 ? -0.211 5.423 9.403 1.00 93.50 85 GLN A CA 1
ATOM 664 C C . GLN A 1 85 ? 0.268 6.105 8.126 1.00 93.50 85 GLN A C 1
ATOM 666 O O . GLN A 1 85 ? 1.337 5.792 7.598 1.00 93.50 85 GLN A O 1
ATOM 671 N N . VAL A 1 86 ? -0.495 7.093 7.659 1.00 94.38 86 VAL A N 1
ATOM 672 C CA . VAL A 1 86 ? -0.043 7.963 6.572 1.00 94.38 86 VAL A CA 1
ATOM 673 C C . VAL A 1 86 ? 0.970 8.951 7.144 1.00 94.38 86 VAL A C 1
ATOM 675 O O . VAL A 1 86 ? 0.675 9.660 8.106 1.00 94.38 86 VAL A O 1
ATOM 678 N N . LEU A 1 87 ? 2.159 9.040 6.552 1.00 93.56 87 LEU A N 1
ATOM 679 C CA . LEU A 1 87 ? 3.180 10.009 6.938 1.00 93.56 87 LEU A CA 1
ATOM 680 C C . LEU A 1 87 ? 2.619 11.431 6.872 1.00 93.56 87 LEU A C 1
ATOM 682 O O . LEU A 1 87 ? 2.059 11.842 5.851 1.00 93.56 87 LEU A O 1
ATOM 686 N N . GLY A 1 88 ? 2.816 12.185 7.953 1.00 93.31 88 GLY A N 1
ATOM 687 C CA . GLY A 1 88 ? 2.452 13.595 8.082 1.00 93.31 88 GLY A CA 1
ATOM 688 C C . GLY A 1 88 ? 3.644 14.485 8.438 1.00 93.31 88 GLY A C 1
ATOM 689 O O . GLY A 1 88 ? 4.776 14.016 8.571 1.00 93.31 88 GLY A O 1
ATOM 690 N N . GLY A 1 89 ? 3.369 15.781 8.593 1.00 91.94 89 GLY A N 1
ATOM 691 C CA . GLY A 1 89 ? 4.327 16.769 9.097 1.00 91.94 89 GLY A CA 1
ATOM 692 C C . GLY A 1 89 ? 5.600 16.926 8.258 1.00 91.94 89 GLY A C 1
ATOM 693 O O . GLY A 1 89 ? 5.615 16.679 7.051 1.00 91.94 89 GLY A O 1
ATOM 694 N N . GLU A 1 90 ? 6.679 17.346 8.920 1.00 90.25 90 GLU A N 1
ATOM 695 C CA . GLU A 1 90 ? 7.974 17.633 8.289 1.00 90.25 90 GLU A CA 1
ATOM 696 C C . GLU A 1 90 ? 8.596 16.409 7.618 1.00 90.25 90 GLU A C 1
ATOM 698 O O . GLU A 1 90 ? 9.166 16.524 6.535 1.00 90.25 90 GLU A O 1
ATOM 703 N N . MET A 1 91 ? 8.441 15.221 8.212 1.00 87.56 91 MET A N 1
ATOM 704 C CA . MET A 1 91 ? 8.978 13.985 7.638 1.00 87.56 91 MET A CA 1
ATOM 705 C C . MET A 1 91 ? 8.366 13.702 6.262 1.00 87.56 91 MET A C 1
ATOM 707 O O . MET A 1 91 ? 9.087 13.383 5.316 1.00 87.56 91 MET A O 1
ATOM 711 N N . ARG A 1 92 ? 7.045 13.883 6.119 1.00 92.00 92 ARG A N 1
ATOM 712 C CA . ARG A 1 92 ? 6.373 13.775 4.820 1.00 92.00 92 ARG A CA 1
ATOM 713 C C . ARG A 1 92 ? 6.950 14.772 3.821 1.00 92.00 92 ARG A C 1
ATOM 715 O O . ARG A 1 92 ? 7.274 14.381 2.705 1.00 92.00 92 ARG A O 1
ATOM 722 N N . GLN A 1 93 ? 7.059 16.042 4.211 1.00 91.62 93 GLN A N 1
ATOM 723 C CA . GLN A 1 93 ? 7.553 17.092 3.317 1.00 91.62 93 GLN A CA 1
ATOM 724 C C . GLN A 1 93 ? 8.976 16.796 2.854 1.00 91.62 93 GLN A C 1
ATOM 726 O O . GLN A 1 93 ? 9.244 16.817 1.658 1.00 91.62 93 GLN A O 1
ATOM 731 N N . ARG A 1 94 ? 9.858 16.397 3.775 1.00 90.38 94 ARG A N 1
ATOM 732 C CA . ARG A 1 94 ? 11.230 15.997 3.458 1.00 90.38 94 ARG A CA 1
ATOM 733 C C . ARG A 1 94 ? 11.274 14.851 2.449 1.00 90.38 94 ARG A C 1
ATOM 735 O O . ARG A 1 94 ? 12.029 14.925 1.485 1.00 90.38 94 ARG A O 1
ATOM 742 N N . MET A 1 95 ? 10.458 13.815 2.640 1.00 88.56 95 MET A N 1
ATOM 743 C CA . MET A 1 95 ? 10.393 12.683 1.711 1.00 88.56 95 MET A CA 1
ATOM 744 C C . MET A 1 95 ? 9.879 13.093 0.327 1.00 88.56 95 MET A C 1
ATOM 746 O O . MET A 1 95 ? 10.437 12.668 -0.683 1.00 88.56 95 MET A O 1
ATOM 750 N N . LEU A 1 96 ? 8.849 13.940 0.265 1.00 91.00 96 LEU A N 1
ATOM 751 C CA . LEU A 1 96 ? 8.323 14.447 -1.004 1.00 91.00 96 LEU A CA 1
ATOM 752 C C . LEU A 1 96 ? 9.346 15.322 -1.735 1.00 91.00 96 LEU A C 1
ATOM 754 O O . LEU A 1 96 ? 9.526 15.142 -2.939 1.00 91.00 96 LEU A O 1
ATOM 758 N N . SER A 1 97 ? 10.057 16.199 -1.023 1.00 89.38 97 SER A N 1
ATOM 759 C CA . SER A 1 97 ? 11.128 17.018 -1.599 1.00 89.38 97 SER A CA 1
ATOM 760 C C . SER A 1 97 ? 12.263 16.156 -2.149 1.00 89.38 97 SER A C 1
ATOM 762 O O . SER A 1 97 ? 12.628 16.313 -3.308 1.00 89.38 97 SER A O 1
ATOM 764 N N . LEU A 1 98 ? 12.741 15.164 -1.389 1.00 86.62 98 LEU A N 1
ATOM 765 C CA . LEU A 1 98 ? 13.800 14.248 -1.841 1.00 86.62 98 LEU A CA 1
ATOM 766 C C . LEU A 1 98 ? 13.404 13.434 -3.083 1.00 86.62 98 LEU A C 1
ATOM 768 O O . LEU A 1 98 ? 14.252 13.115 -3.921 1.00 86.62 98 LEU A O 1
ATOM 772 N N . LEU A 1 99 ? 12.129 13.053 -3.203 1.00 85.44 99 LEU A N 1
ATOM 773 C CA . LEU A 1 99 ? 11.614 12.374 -4.394 1.00 85.44 99 LEU A CA 1
ATOM 774 C C . LEU A 1 99 ? 11.470 13.338 -5.583 1.00 85.44 99 LEU A C 1
ATOM 776 O O . LEU A 1 99 ? 11.702 12.934 -6.724 1.00 85.44 99 LEU A O 1
ATOM 780 N N . ALA A 1 100 ? 11.103 14.597 -5.331 1.00 85.50 100 ALA A N 1
ATOM 781 C CA . ALA A 1 100 ? 10.972 15.628 -6.355 1.00 85.50 100 ALA A CA 1
ATOM 782 C C . ALA A 1 100 ? 12.334 16.066 -6.919 1.00 85.50 100 ALA A C 1
ATOM 784 O O . ALA A 1 100 ? 12.481 16.119 -8.139 1.00 85.50 100 ALA A O 1
ATOM 785 N N . GLU A 1 101 ? 13.330 16.296 -6.062 1.00 83.19 101 GLU A N 1
ATOM 786 C CA . GLU A 1 101 ? 14.700 16.675 -6.443 1.00 83.19 101 GLU A CA 1
ATOM 787 C C . GLU A 1 101 ? 15.314 15.637 -7.389 1.00 83.19 101 GLU A C 1
ATOM 789 O O . GLU A 1 101 ? 15.696 15.962 -8.517 1.00 83.19 101 GLU A O 1
ATOM 794 N N . ARG A 1 102 ? 15.266 14.352 -7.010 1.00 75.31 102 ARG A N 1
ATOM 795 C CA . ARG A 1 102 ? 15.741 13.250 -7.867 1.00 75.31 102 ARG A CA 1
ATOM 796 C C . ARG A 1 102 ? 15.005 13.167 -9.200 1.00 75.31 102 ARG A C 1
ATOM 798 O O . ARG A 1 102 ? 15.586 12.758 -10.203 1.00 75.31 102 ARG A O 1
ATOM 805 N N . ARG A 1 103 ? 13.717 13.525 -9.227 1.00 72.75 103 ARG A N 1
ATOM 806 C CA . ARG A 1 103 ? 12.941 13.568 -10.471 1.00 72.75 103 ARG A CA 1
ATOM 807 C C . ARG A 1 103 ? 13.383 14.730 -11.361 1.00 72.75 103 ARG A C 1
ATOM 809 O O . ARG A 1 103 ? 13.417 14.561 -12.577 1.00 72.75 103 ARG A O 1
ATOM 816 N N . SER A 1 104 ? 13.706 15.889 -10.786 1.00 67.62 104 SER A N 1
ATOM 817 C CA . SER A 1 104 ? 14.170 17.058 -11.544 1.00 67.62 104 SER A CA 1
ATOM 818 C C . SER A 1 104 ? 15.588 16.905 -12.091 1.00 67.62 104 SER A C 1
ATOM 820 O O . SER A 1 104 ? 15.824 17.304 -13.226 1.00 67.62 104 SER A O 1
ATOM 822 N N . GLU A 1 105 ? 16.496 16.259 -11.354 1.00 66.00 105 GLU A N 1
ATOM 823 C CA . GLU A 1 105 ? 17.883 16.012 -11.787 1.00 66.00 105 GLU A CA 1
ATOM 824 C C . GLU A 1 105 ? 17.980 15.106 -13.025 1.00 66.00 105 GLU A C 1
ATOM 826 O O . GLU A 1 105 ? 18.980 15.121 -13.736 1.00 66.00 105 GLU A O 1
ATOM 831 N N . LYS A 1 106 ? 16.936 14.314 -13.298 1.00 63.25 106 LYS A N 1
ATOM 832 C CA . LYS A 1 106 ? 16.919 13.288 -14.353 1.00 63.25 106 LYS A CA 1
ATOM 833 C C . LYS A 1 106 ? 15.889 13.540 -15.446 1.00 63.25 106 LYS A C 1
ATOM 835 O O . LYS A 1 106 ? 15.500 12.612 -16.158 1.00 63.25 106 LYS A O 1
ATOM 840 N N . ARG A 1 107 ? 15.388 14.771 -15.554 1.00 60.78 107 ARG A N 1
ATOM 841 C CA . ARG A 1 107 ? 14.305 15.103 -16.479 1.00 60.78 107 ARG A CA 1
ATOM 842 C C . ARG A 1 107 ? 14.828 15.300 -17.906 1.00 60.78 107 ARG A C 1
ATOM 844 O O . ARG A 1 107 ? 15.120 16.418 -18.314 1.00 60.78 107 ARG A O 1
ATOM 851 N N . SER A 1 108 ? 14.862 14.221 -18.680 1.00 61.84 108 SER A N 1
ATOM 852 C CA . SER A 1 108 ? 14.795 14.275 -20.147 1.00 61.84 108 SER A CA 1
ATOM 853 C C . SER A 1 108 ? 13.394 14.775 -20.554 1.00 61.84 108 SER A C 1
ATOM 855 O O . SER A 1 108 ? 12.414 14.462 -19.873 1.00 61.84 108 SER A O 1
ATOM 857 N N . ALA A 1 109 ? 13.270 15.568 -21.628 1.00 63.06 109 ALA A N 1
ATOM 858 C CA . ALA A 1 109 ? 11.969 16.085 -22.091 1.00 63.06 109 ALA A CA 1
ATOM 859 C C . ALA A 1 109 ? 10.987 14.949 -22.445 1.00 63.06 109 ALA A C 1
ATOM 861 O O . ALA A 1 109 ? 9.798 15.056 -22.153 1.00 63.06 109 ALA A O 1
ATOM 862 N N . GLU A 1 110 ? 11.519 13.835 -22.954 1.00 70.12 110 GLU A N 1
ATOM 863 C CA . GLU A 1 110 ? 10.837 12.552 -23.112 1.00 70.12 110 GLU A CA 1
ATOM 864 C C . GLU A 1 110 ? 11.807 11.428 -22.714 1.00 70.12 110 GLU A C 1
ATOM 866 O O . GLU A 1 110 ? 12.746 11.142 -23.459 1.00 70.12 110 GLU A O 1
ATOM 871 N N . PRO A 1 111 ? 11.663 10.823 -21.523 1.00 68.00 111 PRO A N 1
ATOM 872 C CA . PRO A 1 111 ? 12.510 9.707 -21.138 1.00 68.00 111 PRO A CA 1
ATOM 873 C C . PRO A 1 111 ? 12.155 8.478 -21.977 1.00 68.00 111 PRO A C 1
ATOM 875 O O . PRO A 1 111 ? 10.990 8.098 -22.106 1.00 68.00 111 PRO A O 1
ATOM 878 N N . SER A 1 112 ? 13.175 7.809 -22.498 1.00 78.31 112 SER A N 1
ATOM 879 C CA . SER A 1 112 ? 13.053 6.475 -23.076 1.00 78.31 112 SER A CA 1
ATOM 880 C C . SER A 1 112 ? 12.460 5.483 -22.063 1.00 78.31 112 SER A C 1
ATOM 882 O O . SER A 1 112 ? 12.483 5.693 -20.844 1.00 78.31 112 SER A O 1
ATOM 884 N N . ALA A 1 113 ? 11.961 4.344 -22.553 1.00 74.31 113 ALA A N 1
ATOM 885 C CA . ALA A 1 113 ? 11.472 3.268 -21.687 1.00 74.31 113 ALA A CA 1
ATOM 886 C C . ALA A 1 113 ? 12.544 2.806 -20.675 1.00 74.31 113 ALA A C 1
ATOM 888 O O . ALA A 1 113 ? 12.238 2.573 -19.508 1.00 74.31 113 ALA A O 1
ATOM 889 N N . SER A 1 114 ? 13.810 2.767 -21.104 1.00 76.62 114 SER A N 1
ATOM 890 C CA . SER A 1 114 ? 14.961 2.442 -20.253 1.00 76.62 114 SER A CA 1
ATOM 891 C C . SER A 1 114 ? 15.167 3.473 -19.138 1.00 76.62 114 SER A C 1
ATOM 893 O O . SER A 1 114 ? 15.336 3.108 -17.976 1.00 76.62 114 SER A O 1
ATOM 895 N N . GLU A 1 115 ? 15.130 4.769 -19.457 1.00 78.88 115 GLU A N 1
ATOM 896 C CA . GLU A 1 115 ? 15.277 5.831 -18.451 1.00 78.88 115 GLU A CA 1
ATOM 897 C C . GLU A 1 115 ? 14.122 5.821 -17.444 1.00 78.88 115 GLU A C 1
ATOM 899 O O . GLU A 1 115 ? 14.345 5.974 -16.242 1.00 78.88 115 GLU A O 1
ATOM 904 N N . SER A 1 116 ? 12.898 5.578 -17.917 1.00 78.12 116 SER A N 1
ATOM 905 C CA . SER A 1 116 ? 11.708 5.476 -17.066 1.00 78.12 116 SER A CA 1
ATOM 906 C C . SER A 1 116 ? 11.826 4.337 -16.050 1.00 78.12 116 SER A C 1
ATOM 908 O O . SER A 1 116 ? 11.479 4.503 -14.876 1.00 78.12 116 SER A O 1
ATOM 910 N N . GLU A 1 117 ? 12.368 3.195 -16.474 1.00 80.88 117 GLU A N 1
ATOM 911 C CA . GLU A 1 117 ? 12.586 2.047 -15.601 1.00 80.88 117 GLU A CA 1
ATOM 912 C C . GLU A 1 117 ? 13.730 2.269 -14.600 1.00 80.88 117 GLU A C 1
ATOM 914 O O . GLU A 1 117 ? 13.582 1.939 -13.420 1.00 80.88 117 GLU A O 1
ATOM 919 N N . ILE A 1 118 ? 14.835 2.895 -15.017 1.00 82.00 118 ILE A N 1
ATOM 920 C CA . ILE A 1 118 ? 15.927 3.286 -14.108 1.00 82.00 118 ILE A CA 1
ATOM 921 C C . ILE A 1 118 ? 15.395 4.216 -13.010 1.00 82.00 118 ILE A C 1
ATOM 923 O O . ILE A 1 118 ? 15.636 3.981 -11.824 1.00 82.00 118 ILE A O 1
ATOM 927 N N . GLN A 1 119 ? 14.624 5.239 -13.385 1.00 81.81 119 GLN A N 1
ATOM 928 C CA . GLN A 1 119 ? 14.037 6.174 -12.424 1.00 81.81 119 GLN A CA 1
ATOM 929 C C . GLN A 1 119 ? 13.098 5.474 -11.434 1.00 81.81 119 GLN A C 1
ATOM 931 O O . GLN A 1 119 ? 13.049 5.832 -10.256 1.00 81.81 119 GLN A O 1
ATOM 936 N N . ALA A 1 120 ? 12.337 4.480 -11.884 1.00 82.31 120 ALA A N 1
ATOM 937 C CA . ALA A 1 120 ? 11.468 3.721 -10.999 1.00 82.31 120 ALA A CA 1
ATOM 938 C C . ALA A 1 120 ? 12.244 2.828 -10.030 1.00 82.31 120 ALA A C 1
ATOM 940 O O . ALA A 1 120 ? 11.909 2.791 -8.848 1.00 82.31 120 ALA A O 1
ATOM 941 N N . TRP A 1 121 ? 13.316 2.179 -10.487 1.00 83.75 121 TRP A N 1
ATOM 942 C CA . TRP A 1 121 ? 14.208 1.416 -9.614 1.00 83.75 121 TRP A CA 1
ATOM 943 C C . TRP A 1 121 ? 14.839 2.271 -8.518 1.00 83.75 121 TRP A C 1
ATOM 945 O O . TRP A 1 121 ? 14.997 1.820 -7.381 1.00 83.75 121 TRP A O 1
ATOM 955 N N . GLU A 1 122 ? 15.167 3.520 -8.826 1.00 84.50 122 GLU A N 1
ATOM 956 C CA . GLU A 1 122 ? 15.687 4.462 -7.838 1.00 84.50 122 GLU A C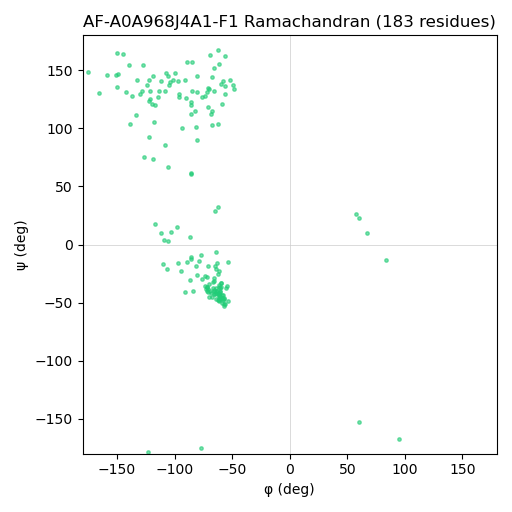A 1
ATOM 957 C C . GLU A 1 122 ? 14.640 4.868 -6.808 1.00 84.50 122 GLU A C 1
ATOM 959 O O . GLU A 1 122 ? 14.946 4.892 -5.613 1.00 84.50 122 GLU A O 1
ATOM 964 N N . ARG A 1 123 ? 13.397 5.121 -7.239 1.00 86.94 123 ARG A N 1
ATOM 965 C CA . ARG A 1 123 ? 12.282 5.380 -6.317 1.00 86.94 123 ARG A CA 1
ATOM 966 C C . ARG A 1 123 ? 12.019 4.176 -5.423 1.00 86.94 123 ARG A C 1
ATOM 968 O O . ARG A 1 123 ? 11.980 4.332 -4.207 1.00 86.94 123 ARG A O 1
ATOM 975 N N . VAL A 1 124 ? 11.936 2.978 -6.001 1.00 87.06 124 VAL A N 1
ATOM 976 C CA . VAL A 1 124 ? 11.796 1.711 -5.269 1.00 87.06 124 VAL A CA 1
ATOM 977 C C . VAL A 1 124 ? 12.897 1.563 -4.223 1.00 87.06 124 VAL A C 1
ATOM 979 O O . VAL A 1 124 ? 12.602 1.290 -3.059 1.00 87.06 124 VAL A O 1
ATOM 982 N N . ARG A 1 125 ? 14.161 1.798 -4.595 1.00 85.44 125 ARG A N 1
ATOM 983 C CA . ARG A 1 125 ? 15.297 1.718 -3.667 1.00 85.44 125 ARG A CA 1
ATOM 984 C C . ARG A 1 125 ? 15.157 2.721 -2.525 1.00 85.44 125 ARG A C 1
ATOM 986 O O . ARG A 1 125 ? 15.337 2.346 -1.370 1.00 85.44 125 ARG A O 1
ATOM 993 N N . HIS A 1 126 ? 14.830 3.971 -2.838 1.00 86.00 126 HIS A N 1
ATOM 994 C CA . HIS A 1 126 ? 14.708 5.020 -1.833 1.00 86.00 126 HIS A CA 1
ATOM 995 C C . HIS A 1 126 ? 13.547 4.767 -0.862 1.00 86.00 126 HIS A C 1
ATOM 997 O O . HIS A 1 126 ? 13.711 4.909 0.347 1.00 86.00 126 HIS A O 1
ATOM 1003 N N . LEU A 1 127 ? 12.390 4.341 -1.370 1.00 89.25 127 LEU A N 1
ATOM 1004 C CA . LEU A 1 127 ? 11.223 4.001 -0.553 1.00 89.25 127 LEU A CA 1
ATOM 1005 C C . LEU A 1 127 ? 11.494 2.768 0.327 1.00 89.25 127 LEU A C 1
ATOM 1007 O O . LEU A 1 127 ? 11.158 2.779 1.510 1.00 89.25 127 LEU A O 1
ATOM 1011 N N . SER A 1 128 ? 12.190 1.758 -0.209 1.00 86.12 128 SER A N 1
ATOM 1012 C CA . SER A 1 128 ? 12.586 0.552 0.539 1.00 86.12 128 SER A CA 1
ATOM 1013 C C . SER A 1 128 ? 13.508 0.883 1.715 1.00 86.12 128 SER A C 1
ATOM 1015 O O . SER A 1 128 ? 13.311 0.373 2.811 1.00 86.12 128 SER A O 1
ATOM 1017 N N . GLN A 1 129 ? 14.478 1.786 1.519 1.00 85.69 129 GLN A N 1
ATOM 1018 C CA . GLN A 1 129 ? 15.381 2.253 2.585 1.00 85.69 129 GLN A CA 1
ATOM 1019 C C . GLN A 1 129 ? 14.650 2.957 3.738 1.00 85.69 129 GLN A C 1
ATOM 1021 O O . GLN A 1 129 ? 15.183 3.032 4.839 1.00 85.69 129 GLN A O 1
ATOM 1026 N N . ASN A 1 130 ? 13.447 3.475 3.484 1.00 85.12 130 ASN A N 1
ATOM 1027 C CA . ASN A 1 130 ? 12.606 4.138 4.478 1.00 85.12 130 ASN A CA 1
ATOM 1028 C C . ASN A 1 130 ? 11.458 3.237 4.969 1.00 85.12 130 ASN A C 1
ATOM 1030 O O . ASN A 1 130 ? 10.548 3.728 5.630 1.00 85.12 130 ASN A O 1
ATOM 1034 N N . GLN A 1 131 ? 11.485 1.939 4.637 1.00 86.75 131 GLN A N 1
ATOM 1035 C CA . GLN A 1 131 ? 10.470 0.946 5.020 1.00 86.75 131 GLN A CA 1
ATOM 1036 C C . GLN A 1 131 ? 9.040 1.302 4.562 1.00 86.75 131 GLN A C 1
ATOM 1038 O O . GLN A 1 131 ? 8.052 0.848 5.139 1.00 86.75 131 GLN A O 1
ATOM 1043 N N . LEU A 1 132 ? 8.914 2.090 3.488 1.00 89.62 132 LEU A N 1
ATOM 1044 C CA . LEU A 1 132 ? 7.641 2.532 2.911 1.00 89.62 132 LEU A CA 1
ATOM 1045 C C . LEU A 1 132 ? 7.097 1.491 1.924 1.00 89.62 132 LEU A C 1
ATOM 1047 O O . LEU A 1 132 ? 6.970 1.740 0.727 1.00 89.62 132 LEU A O 1
ATOM 1051 N N . TRP A 1 133 ? 6.835 0.276 2.406 1.00 87.75 133 TRP A N 1
ATOM 1052 C CA . TRP A 1 133 ? 6.589 -0.885 1.541 1.00 87.75 133 TRP A CA 1
ATOM 1053 C C . TRP A 1 133 ? 5.312 -0.794 0.694 1.00 87.75 133 TRP A C 1
ATOM 1055 O O . TRP A 1 133 ? 5.304 -1.279 -0.437 1.00 87.75 133 TRP A O 1
ATOM 1065 N N . ALA A 1 134 ? 4.261 -0.131 1.185 1.00 88.62 134 ALA A N 1
ATOM 1066 C CA . ALA A 1 134 ? 3.064 0.135 0.381 1.00 88.62 134 ALA A CA 1
ATOM 1067 C C . ALA A 1 134 ? 3.380 1.053 -0.816 1.00 88.62 134 ALA A C 1
ATOM 1069 O O . ALA A 1 134 ? 2.881 0.841 -1.920 1.00 88.62 134 ALA A O 1
ATOM 1070 N N . ASP A 1 135 ? 4.260 2.035 -0.620 1.00 91.06 135 ASP A N 1
ATOM 1071 C CA . ASP A 1 135 ? 4.730 2.930 -1.678 1.00 91.06 135 ASP A CA 1
ATOM 1072 C C . ASP A 1 135 ? 5.687 2.220 -2.641 1.00 91.06 135 ASP A C 1
ATOM 1074 O O . ASP A 1 135 ? 5.617 2.432 -3.853 1.00 91.06 135 ASP A O 1
ATOM 1078 N N . VAL A 1 136 ? 6.550 1.337 -2.120 1.00 90.31 136 VAL A N 1
ATOM 1079 C CA . VAL A 1 136 ? 7.413 0.463 -2.932 1.00 90.31 136 VAL A CA 1
ATOM 1080 C C . VAL A 1 136 ? 6.569 -0.390 -3.871 1.00 90.31 136 VAL A C 1
ATOM 1082 O O . VAL A 1 136 ? 6.875 -0.452 -5.060 1.00 90.31 136 VAL A O 1
ATOM 1085 N N . LEU A 1 137 ? 5.504 -1.016 -3.360 1.00 88.00 137 LEU A N 1
ATOM 1086 C CA . LEU A 1 137 ? 4.564 -1.783 -4.172 1.00 88.00 137 LEU A CA 1
ATOM 1087 C C . LEU A 1 137 ? 3.968 -0.916 -5.275 1.00 88.00 137 LEU A C 1
ATOM 1089 O O . LEU A 1 137 ? 4.055 -1.268 -6.444 1.00 88.00 137 LEU A O 1
ATOM 1093 N N . GLN A 1 138 ? 3.409 0.243 -4.944 1.00 88.62 138 GLN A N 1
ATOM 1094 C CA . GLN A 1 138 ? 2.802 1.089 -5.969 1.00 88.62 138 GLN A CA 1
ATOM 1095 C C . GLN A 1 138 ? 3.776 1.499 -7.066 1.00 88.62 138 GLN A C 1
ATOM 1097 O O . GLN A 1 138 ? 3.442 1.389 -8.244 1.00 88.62 138 GLN A O 1
ATOM 1102 N N . GLU A 1 139 ? 4.985 1.929 -6.708 1.00 88.50 139 GLU A N 1
ATOM 1103 C CA . GLU A 1 139 ? 5.988 2.294 -7.708 1.00 88.50 139 GLU A CA 1
ATOM 1104 C C . GLU A 1 139 ? 6.454 1.085 -8.518 1.00 88.50 139 GLU A C 1
ATOM 1106 O O . GLU A 1 139 ? 6.615 1.191 -9.736 1.00 88.50 139 GLU A O 1
ATOM 1111 N N . ALA A 1 140 ? 6.589 -0.080 -7.882 1.00 86.50 140 ALA A N 1
ATOM 1112 C CA . ALA A 1 140 ? 6.914 -1.308 -8.583 1.00 86.50 140 ALA A CA 1
ATOM 1113 C C . ALA A 1 140 ? 5.831 -1.664 -9.603 1.00 86.50 140 ALA A C 1
ATOM 1115 O O . ALA A 1 140 ? 6.205 -2.029 -10.712 1.00 86.50 140 ALA A O 1
ATOM 1116 N N . TYR A 1 141 ? 4.538 -1.527 -9.278 1.00 86.44 141 TYR A N 1
ATOM 1117 C CA . TYR A 1 141 ? 3.392 -1.891 -10.133 1.00 86.44 141 TYR A CA 1
ATOM 1118 C C . TYR A 1 141 ? 2.945 -0.803 -11.118 1.00 86.44 141 TYR A C 1
ATOM 1120 O O . TYR A 1 141 ? 2.188 -1.100 -12.038 1.00 86.44 141 TYR A O 1
ATOM 1128 N N . ARG A 1 142 ? 3.453 0.427 -10.996 1.00 85.44 142 ARG A N 1
ATOM 1129 C CA . ARG A 1 142 ? 3.090 1.562 -11.862 1.00 85.44 142 ARG A CA 1
ATOM 1130 C C . ARG A 1 142 ? 3.442 1.370 -13.341 1.00 85.44 142 ARG A C 1
ATOM 1132 O O . ARG A 1 142 ? 2.834 1.998 -14.200 1.00 85.44 142 ARG A O 1
ATOM 1139 N N . MET A 1 143 ? 4.439 0.542 -13.651 1.00 80.81 143 MET A N 1
ATOM 1140 C CA . MET A 1 143 ? 4.824 0.247 -15.036 1.00 80.81 143 MET A CA 1
ATOM 1141 C C . MET A 1 143 ? 3.986 -0.884 -15.634 1.00 80.81 143 MET A C 1
ATOM 1143 O O . MET A 1 143 ? 4.018 -2.009 -15.147 1.00 80.81 143 MET A O 1
ATOM 1147 N N . GLU A 1 144 ? 3.303 -0.630 -16.744 1.00 77.19 144 GLU A N 1
ATOM 1148 C CA . GLU A 1 144 ? 2.494 -1.658 -17.417 1.00 77.19 144 GLU A CA 1
ATOM 1149 C C . GLU A 1 144 ? 3.345 -2.789 -18.018 1.00 77.19 144 GLU A C 1
ATOM 1151 O O . GLU A 1 144 ? 2.923 -3.942 -18.040 1.00 77.19 144 GLU A O 1
ATOM 1156 N N . ARG A 1 145 ? 4.567 -2.477 -18.472 1.00 80.81 145 ARG A N 1
ATOM 1157 C CA . ARG A 1 145 ? 5.495 -3.426 -19.111 1.00 80.81 145 ARG A CA 1
ATOM 1158 C C . ARG A 1 145 ? 6.862 -3.415 -18.410 1.00 80.81 145 ARG A C 1
ATOM 1160 O O . ARG A 1 145 ? 7.792 -2.797 -18.921 1.00 80.81 145 ARG A O 1
ATOM 1167 N N . PRO A 1 146 ? 6.982 -4.031 -17.220 1.00 82.31 146 PRO A N 1
ATOM 1168 C CA . PRO A 1 146 ? 8.247 -4.096 -16.483 1.00 82.31 146 PRO A CA 1
ATOM 1169 C C . PRO A 1 146 ? 9.302 -4.939 -17.223 1.00 82.31 146 PRO A C 1
ATOM 1171 O O . PRO A 1 146 ? 8.951 -5.911 -17.895 1.00 82.31 146 PRO A O 1
ATOM 1174 N N . SER A 1 147 ? 10.599 -4.657 -17.039 1.00 84.19 147 SER A N 1
ATOM 1175 C CA . SER A 1 147 ? 11.649 -5.597 -17.470 1.00 84.19 147 SER A CA 1
ATOM 1176 C C . SER A 1 147 ? 11.542 -6.939 -16.733 1.00 84.19 147 SER A C 1
ATOM 1178 O O . SER A 1 147 ? 10.884 -7.042 -15.686 1.00 84.19 147 SER A O 1
ATOM 1180 N N . PRO A 1 148 ? 12.258 -7.983 -17.196 1.00 85.25 148 PRO A N 1
ATOM 1181 C CA . PRO A 1 148 ? 12.374 -9.235 -16.453 1.00 85.25 148 PRO A CA 1
ATOM 1182 C C . PRO A 1 148 ? 12.877 -9.047 -15.014 1.00 85.25 148 PRO A C 1
ATOM 1184 O O . PRO A 1 148 ? 12.413 -9.734 -14.107 1.00 85.25 148 PRO A O 1
ATOM 1187 N N . SER A 1 149 ? 13.790 -8.099 -14.782 1.00 82.50 149 SER A N 1
ATOM 1188 C CA . SER A 1 149 ? 14.326 -7.815 -13.446 1.00 82.50 149 SER A CA 1
ATOM 1189 C C . SER A 1 149 ? 13.266 -7.218 -12.524 1.00 82.50 149 SER A C 1
ATOM 1191 O O . SER A 1 149 ? 13.126 -7.659 -11.385 1.00 82.50 149 SER A O 1
ATOM 1193 N N . LEU A 1 150 ? 12.489 -6.248 -13.013 1.00 80.88 150 LEU A N 1
ATOM 1194 C CA . LEU A 1 150 ? 11.415 -5.642 -12.229 1.00 80.88 150 LEU A CA 1
ATOM 1195 C C . LEU A 1 150 ? 10.247 -6.614 -12.012 1.00 80.88 150 LEU A C 1
ATOM 1197 O O . LEU A 1 150 ? 9.647 -6.629 -10.942 1.00 80.88 150 LEU A O 1
ATOM 1201 N N . SER A 1 151 ? 9.970 -7.475 -12.991 1.00 85.75 151 SER A N 1
ATOM 1202 C CA . SER A 1 151 ? 8.978 -8.547 -12.860 1.00 85.75 151 SER A CA 1
ATOM 1203 C C . SER A 1 151 ? 9.345 -9.530 -11.746 1.00 85.75 151 SER A C 1
ATOM 1205 O O . SER A 1 151 ? 8.497 -9.851 -10.917 1.00 85.75 151 SER A O 1
ATOM 1207 N N . ARG A 1 152 ? 10.613 -9.964 -11.677 1.00 85.94 152 ARG A N 1
ATOM 1208 C CA . ARG A 1 152 ? 11.105 -10.816 -10.578 1.00 85.94 152 ARG A CA 1
ATOM 1209 C C . ARG A 1 152 ? 10.995 -10.112 -9.232 1.00 85.94 152 ARG A C 1
ATOM 1211 O O . ARG A 1 152 ? 10.499 -10.692 -8.279 1.00 85.94 152 ARG A O 1
ATOM 1218 N N . PHE A 1 153 ? 11.372 -8.839 -9.174 1.00 85.69 153 PHE A N 1
ATOM 1219 C CA . PHE A 1 153 ? 11.253 -8.057 -7.947 1.00 85.69 153 PHE A CA 1
ATOM 1220 C C . PHE A 1 153 ? 9.812 -7.925 -7.452 1.00 85.69 153 PHE A C 1
ATOM 1222 O O . PHE A 1 153 ? 9.577 -8.049 -6.253 1.00 85.69 153 PHE A O 1
ATOM 1229 N N . ARG A 1 154 ? 8.841 -7.727 -8.355 1.00 85.94 154 ARG A N 1
ATOM 1230 C CA . ARG A 1 154 ? 7.416 -7.775 -7.995 1.00 85.94 154 ARG A CA 1
ATOM 1231 C C . ARG A 1 154 ? 7.070 -9.112 -7.350 1.00 85.94 154 ARG A C 1
ATOM 1233 O O . ARG A 1 154 ? 6.549 -9.108 -6.246 1.00 85.94 154 ARG A O 1
ATOM 1240 N N . GLN A 1 155 ? 7.423 -10.231 -7.984 1.00 83.69 155 GLN A N 1
ATOM 1241 C CA . GLN A 1 155 ? 7.150 -11.575 -7.455 1.00 83.69 155 GLN A CA 1
ATOM 1242 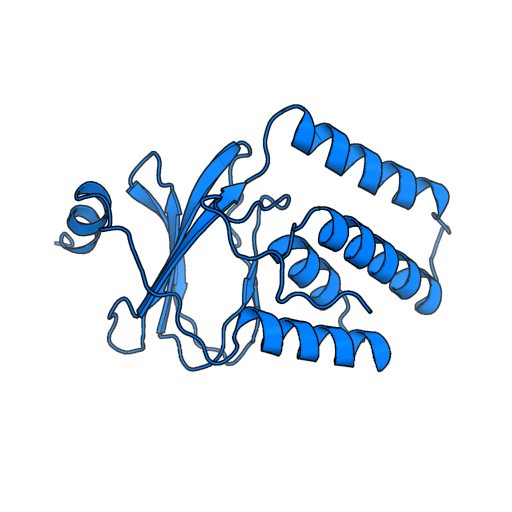C C . GLN A 1 155 ? 7.776 -11.803 -6.072 1.00 83.69 155 GLN A C 1
ATOM 1244 O O . GLN A 1 155 ? 7.106 -12.317 -5.175 1.00 83.69 155 GLN A O 1
ATOM 1249 N N . ASP A 1 156 ? 9.027 -11.382 -5.880 1.00 84.81 156 ASP A N 1
ATOM 1250 C CA . ASP A 1 156 ? 9.726 -11.481 -4.595 1.00 84.81 156 ASP A CA 1
ATOM 1251 C C . ASP A 1 156 ? 9.036 -10.633 -3.514 1.00 84.81 156 ASP A C 1
ATOM 1253 O O . ASP A 1 156 ? 8.883 -11.081 -2.374 1.00 84.81 156 ASP A O 1
ATOM 1257 N N . LEU A 1 157 ? 8.564 -9.429 -3.868 1.00 82.00 157 LEU A N 1
ATOM 1258 C CA . LEU A 1 157 ? 7.756 -8.594 -2.979 1.00 82.00 157 LEU A CA 1
ATOM 1259 C C . LEU A 1 157 ? 6.445 -9.286 -2.602 1.00 82.00 157 LEU A C 1
ATOM 1261 O O . LEU A 1 157 ? 6.139 -9.357 -1.414 1.00 82.00 157 LEU A O 1
ATOM 1265 N N . GLU A 1 158 ? 5.687 -9.832 -3.561 1.00 81.94 158 GLU A N 1
ATOM 1266 C CA . GLU A 1 158 ? 4.431 -10.531 -3.242 1.00 81.94 158 GLU A CA 1
ATOM 1267 C C . GLU A 1 158 ? 4.682 -11.708 -2.290 1.00 81.94 158 GLU A C 1
ATOM 1269 O O . GLU A 1 158 ? 3.948 -11.907 -1.324 1.00 81.94 158 GLU A O 1
ATOM 1274 N N . GLN A 1 159 ? 5.737 -12.492 -2.533 1.00 81.31 159 GLN A N 1
ATOM 1275 C CA . GLN A 1 159 ? 6.097 -13.620 -1.673 1.00 81.31 159 GLN A CA 1
ATOM 1276 C C . GLN A 1 159 ? 6.535 -13.174 -0.279 1.00 81.31 159 GLN A C 1
ATOM 1278 O O . GLN A 1 159 ? 6.193 -13.826 0.706 1.00 81.31 159 GLN A O 1
ATOM 1283 N N . SER A 1 160 ? 7.278 -12.074 -0.178 1.00 80.06 160 SER A N 1
ATOM 1284 C CA . SER A 1 160 ? 7.737 -11.566 1.111 1.00 80.06 160 SER A CA 1
ATOM 1285 C C . SER A 1 160 ? 6.605 -10.956 1.936 1.00 80.06 160 SER A C 1
ATOM 1287 O O . SER A 1 160 ? 6.629 -11.078 3.158 1.00 80.06 160 SER A O 1
ATOM 1289 N N . LEU A 1 161 ? 5.655 -10.277 1.290 1.00 77.19 161 LEU A N 1
ATOM 1290 C CA . LEU A 1 161 ? 4.575 -9.548 1.959 1.00 77.19 161 LEU A CA 1
ATOM 1291 C C . LEU A 1 161 ? 3.365 -10.434 2.266 1.00 77.19 161 LEU A C 1
ATOM 1293 O O . LEU A 1 161 ? 2.684 -10.208 3.262 1.00 77.19 161 LEU A O 1
ATOM 1297 N N . CYS A 1 162 ? 3.115 -11.454 1.442 1.00 76.56 162 CYS A N 1
ATOM 1298 C CA . CYS A 1 162 ? 1.981 -12.370 1.591 1.00 76.56 162 CYS A CA 1
ATOM 1299 C C . CYS A 1 162 ? 2.388 -13.809 1.969 1.00 76.56 162 CYS A C 1
ATOM 1301 O O . CYS A 1 162 ? 1.557 -14.711 1.892 1.00 76.56 162 CYS A O 1
ATOM 1303 N N . GLY A 1 163 ? 3.656 -14.056 2.316 1.00 64.00 163 GLY A N 1
ATOM 1304 C CA . GLY A 1 163 ? 4.185 -15.396 2.613 1.00 64.00 163 GLY A CA 1
ATOM 1305 C C . GLY A 1 163 ? 3.663 -16.035 3.911 1.00 64.00 163 GLY A C 1
ATOM 1306 O O . GLY A 1 163 ? 3.165 -15.352 4.801 1.00 64.00 163 GLY A O 1
ATOM 1307 N N . ASP A 1 164 ? 3.836 -17.360 4.022 1.00 48.50 164 ASP A N 1
ATOM 1308 C CA . ASP A 1 164 ? 3.085 -18.334 4.853 1.00 48.50 164 ASP A CA 1
ATOM 1309 C C . ASP A 1 164 ? 3.163 -18.225 6.393 1.00 48.50 164 ASP A C 1
ATOM 1311 O O . ASP A 1 164 ? 3.031 -19.227 7.104 1.00 48.50 164 ASP A O 1
ATOM 1315 N N . ARG A 1 165 ? 3.373 -17.040 6.970 1.00 42.19 165 ARG A N 1
ATOM 1316 C CA . ARG A 1 165 ? 3.232 -16.859 8.419 1.00 42.19 165 ARG A CA 1
ATOM 1317 C C . ARG A 1 165 ? 2.122 -15.848 8.704 1.00 42.19 165 ARG A C 1
ATOM 1319 O O . ARG A 1 165 ? 2.355 -14.656 8.524 1.00 42.19 165 ARG A O 1
ATOM 1326 N N . PRO A 1 166 ? 0.933 -16.286 9.164 1.00 36.44 166 PRO A N 1
ATOM 1327 C CA . PRO A 1 166 ? -0.095 -15.341 9.573 1.00 36.44 166 PRO A CA 1
ATOM 1328 C C . PRO A 1 166 ? 0.461 -14.473 10.712 1.00 36.44 166 PRO A C 1
ATOM 1330 O O . PRO A 1 166 ? 1.127 -15.011 11.610 1.00 36.44 166 PRO A O 1
ATOM 1333 N N . PRO A 1 167 ? 0.214 -13.151 10.719 1.00 37.88 167 PRO A N 1
ATOM 1334 C CA . PRO A 1 167 ? 0.496 -12.356 11.898 1.00 37.88 167 PRO A CA 1
ATOM 1335 C C . PRO A 1 167 ? -0.322 -12.931 13.056 1.00 37.88 167 PRO A C 1
ATOM 1337 O O . PRO A 1 167 ? -1.547 -13.033 12.996 1.00 37.88 167 PRO A O 1
ATOM 1340 N N . ARG A 1 168 ? 0.363 -13.350 14.124 1.00 34.72 168 ARG A N 1
ATOM 1341 C CA . ARG A 1 168 ? -0.296 -13.623 15.400 1.00 34.72 168 ARG A CA 1
ATOM 1342 C C . ARG A 1 168 ? -0.773 -12.276 15.929 1.00 34.72 168 ARG A C 1
ATOM 1344 O O . ARG A 1 168 ? 0.033 -11.483 16.404 1.00 34.72 168 ARG A O 1
ATOM 1351 N N . PHE A 1 169 ? -2.067 -12.001 15.803 1.00 39.81 169 PHE A N 1
ATOM 1352 C CA . PHE A 1 169 ? -2.683 -10.807 16.365 1.00 39.81 169 PHE A CA 1
ATOM 1353 C C . PHE A 1 169 ? -2.548 -10.823 17.891 1.00 39.81 169 PHE A C 1
ATOM 1355 O O . PHE A 1 169 ? -3.286 -11.518 18.583 1.00 39.81 169 PHE A O 1
ATOM 1362 N N . SER A 1 170 ? -1.626 -10.035 18.434 1.00 34.84 170 SER A N 1
ATOM 1363 C CA . SER A 1 170 ? -1.624 -9.651 19.846 1.00 34.84 170 SER A CA 1
ATOM 1364 C C . SER A 1 170 ? -2.078 -8.204 19.973 1.00 34.84 170 SER A C 1
ATOM 1366 O O . SER A 1 170 ? -1.300 -7.334 20.349 1.00 34.84 170 SER A O 1
ATOM 1368 N N . ARG A 1 171 ? -3.350 -7.948 19.646 1.00 35.16 171 ARG A N 1
ATOM 1369 C CA . ARG A 1 171 ? -4.130 -6.875 20.272 1.00 35.16 171 ARG A CA 1
ATOM 1370 C C . ARG A 1 171 ? -5.627 -7.031 19.986 1.00 35.16 171 ARG A C 1
ATOM 1372 O O . ARG A 1 171 ? -6.000 -7.200 18.829 1.00 35.16 171 ARG A O 1
ATOM 1379 N N . PRO A 1 172 ? -6.494 -6.973 21.011 1.00 33.69 172 PRO A N 1
ATOM 1380 C CA . PRO A 1 172 ? -7.929 -6.915 20.788 1.00 33.69 172 PRO A CA 1
ATOM 1381 C C . PRO A 1 172 ? -8.278 -5.594 20.094 1.00 33.69 172 PRO A C 1
ATOM 1383 O O . PRO A 1 172 ? -7.835 -4.527 20.527 1.00 33.69 172 PRO A O 1
ATOM 1386 N N . LEU A 1 173 ? -9.076 -5.677 19.025 1.00 36.53 173 LEU A N 1
ATOM 1387 C CA . LEU A 1 173 ? -9.717 -4.523 18.396 1.00 36.53 173 LEU A CA 1
ATOM 1388 C C . LEU A 1 173 ? -10.387 -3.678 19.487 1.00 36.53 173 LEU A C 1
ATOM 1390 O O . LEU A 1 173 ? -11.066 -4.211 20.373 1.00 36.53 173 LEU A O 1
ATOM 1394 N N . SER A 1 174 ? -10.197 -2.359 19.446 1.00 43.34 174 SER A N 1
ATOM 1395 C CA . SER A 1 174 ? -10.914 -1.465 20.349 1.00 43.34 174 SER A CA 1
ATOM 1396 C C . SER A 1 174 ? -12.423 -1.692 20.170 1.00 43.34 174 SER A C 1
ATOM 1398 O O . SER A 1 174 ? -12.930 -1.826 19.054 1.00 43.34 174 SER A O 1
ATOM 1400 N N . ARG A 1 175 ? -13.170 -1.752 21.283 1.00 41.78 175 ARG A N 1
ATOM 1401 C CA . ARG A 1 175 ? -14.628 -2.015 21.304 1.00 41.78 175 ARG A CA 1
ATOM 1402 C C . ARG A 1 175 ? -15.450 -1.076 20.401 1.00 41.78 175 ARG A C 1
ATOM 1404 O O . ARG A 1 175 ? -16.612 -1.370 20.138 1.00 41.78 175 ARG A O 1
ATOM 1411 N N . ALA A 1 176 ? -14.865 0.032 19.944 1.00 42.38 176 ALA A N 1
ATOM 1412 C CA . ALA A 1 176 ? -15.479 0.997 19.041 1.00 42.38 176 ALA A CA 1
ATOM 1413 C C . ALA A 1 176 ? -15.651 0.462 17.606 1.00 42.38 176 ALA A C 1
ATOM 1415 O O . ALA A 1 176 ? -16.714 0.658 17.027 1.00 42.38 176 ALA A O 1
ATOM 1416 N N . LEU A 1 177 ? -14.667 -0.268 17.063 1.00 37.59 177 LEU A N 1
ATOM 1417 C CA . LEU A 1 177 ? -14.715 -0.781 15.683 1.00 37.59 177 LEU A CA 1
ATOM 1418 C C . LEU A 1 177 ? -15.647 -1.995 15.532 1.00 37.59 177 LEU A C 1
ATOM 1420 O O . LEU A 1 177 ? -16.280 -2.175 14.499 1.00 37.59 177 LEU A O 1
ATOM 1424 N N . VAL A 1 178 ? -15.798 -2.803 16.586 1.00 41.66 178 VAL A N 1
ATOM 1425 C CA . VAL A 1 178 ? -16.692 -3.978 16.570 1.00 41.66 178 VAL A CA 1
ATOM 1426 C C . VAL A 1 178 ? -18.171 -3.568 16.590 1.00 41.66 178 VAL A C 1
ATOM 1428 O O . VAL A 1 178 ? -19.022 -4.278 16.065 1.00 41.66 178 VAL A O 1
ATOM 1431 N N . ARG A 1 179 ? -18.502 -2.407 17.172 1.00 40.72 179 ARG A N 1
ATOM 1432 C CA . ARG A 1 179 ? -19.894 -1.946 17.295 1.00 40.72 179 ARG A CA 1
ATOM 1433 C C . ARG A 1 179 ? -20.447 -1.305 16.024 1.00 40.72 179 ARG A C 1
ATOM 1435 O O . ARG A 1 179 ? -21.655 -1.363 15.837 1.00 40.72 179 ARG A O 1
ATOM 1442 N N . SER A 1 180 ? -19.611 -0.739 15.152 1.00 42.22 180 SER A N 1
ATOM 1443 C CA . SER A 1 180 ? -20.067 -0.136 13.889 1.00 42.22 180 SER A CA 1
ATOM 1444 C C . SER A 1 180 ? -20.297 -1.156 12.768 1.00 42.22 180 SER A C 1
ATOM 1446 O O . SER A 1 180 ? -21.025 -0.858 11.827 1.00 42.22 180 SER A O 1
ATOM 1448 N N . ALA A 1 181 ? -19.740 -2.367 12.880 1.00 36.84 181 ALA A N 1
ATOM 1449 C CA . ALA A 1 181 ? -19.952 -3.461 11.926 1.00 36.84 181 ALA A CA 1
ATOM 1450 C C . ALA A 1 181 ? -21.216 -4.303 12.208 1.00 36.84 181 ALA A C 1
ATOM 1452 O O . ALA A 1 181 ? -21.624 -5.093 11.362 1.00 36.84 181 ALA A O 1
ATOM 1453 N N . LEU A 1 182 ? -21.841 -4.141 13.382 1.00 37.19 182 LEU A N 1
ATOM 1454 C CA . LEU A 1 182 ? -22.998 -4.935 13.831 1.00 37.19 182 LEU A CA 1
ATOM 1455 C C . LEU A 1 182 ? -24.334 -4.180 13.775 1.00 37.19 182 LEU A C 1
ATOM 1457 O O . LEU A 1 182 ? -25.363 -4.722 14.170 1.00 37.19 182 LEU A O 1
ATOM 1461 N N . THR A 1 183 ? -24.343 -2.946 13.277 1.00 36.75 183 THR A N 1
ATOM 1462 C CA . THR A 1 183 ? -25.564 -2.162 13.090 1.00 36.75 183 THR A CA 1
ATOM 1463 C C . THR A 1 183 ? -25.709 -1.750 11.631 1.00 36.75 183 THR A C 1
ATOM 1465 O O . THR A 1 183 ? -25.244 -0.697 11.200 1.00 36.75 183 THR A O 1
ATOM 1468 N N . LYS A 1 184 ? -26.421 -2.578 10.867 1.00 34.22 184 LYS A N 1
ATOM 1469 C CA . LYS A 1 184 ? -27.249 -2.089 9.763 1.00 34.22 184 LYS A CA 1
ATOM 1470 C C . LYS A 1 184 ? -28.723 -2.313 10.131 1.00 34.22 184 LYS A C 1
ATOM 1472 O O . LYS A 1 184 ? -28.997 -3.329 10.770 1.00 34.22 184 LYS A O 1
ATOM 1477 N N . PRO A 1 185 ? -29.623 -1.366 9.809 1.00 42.78 185 PRO A N 1
ATOM 1478 C CA . PRO A 1 185 ? -31.064 -1.599 9.873 1.00 42.78 185 PRO A CA 1
ATOM 1479 C C . PRO A 1 185 ? -31.501 -2.683 8.882 1.00 42.78 185 PRO A C 1
ATOM 1481 O O . PRO A 1 185 ? -30.794 -2.870 7.861 1.00 42.78 185 PRO A O 1
#

Foldseek 3Di:
DDDVPPPPDDPAAQEALAQFFKAFEDDAFQKKFKAFPVVLDTQAIDGDPDPDRIDTRPDGHDAQTKMKIFTAHNVRHTPDIGIHHYHDDPVSVVVVVVLVVLCVVLDDVDDDPVSLQVNLVVVLVVCVVVSNLRSNLCSLVVDPDHDPVSVVVNVSSSCVVHPDDDPPDPDDDDPSNVVVVPDDD